Protein AF-A0A4R4ITM1-F1 (afdb_monomer_lite)

Secondary structure (DSSP, 8-state):
--------SEEE-TT-SS-HHHHHHHHSHHHHHHHHHH-TT---EEPPPEEEEEEESSHHHHHHHHHHHHHHHHHTT--B-HHHHHHHHHHHTTT----S-S-EE--SEEEEEEEEES-BTTTTB-SEEEEEEEEEEEEEE------TTS--SEEEEEEEEEEEEEES-HHHHHHHHHHHHHHHHTT-

Foldseek 3Di:
DDPPPPPFQKDWDPCADDDVVLQLVCLPPLNVVVCVVPPPPFPKDKFDKDKDWDWAQDPVVVLVVVLVSQLVQQCVPGRYDSVNSSVVSVVVCVVVDLPDDQKDKPDKDKDKTKMFGPQDPVVSDTQKIKIKMKIKIKIWGRSDDDDVPDDRTTGIIMIMMMMMTIDRDPVVSVVSSVVSCVVVVVVD

pLDDT: mean 83.97, std 15.37, range [33.03, 98.31]

Structure (mmCIF, N/CA/C/O backbone):
data_AF-A0A4R4ITM1-F1
#
_entry.id   AF-A0A4R4ITM1-F1
#
loop_
_atom_site.group_PDB
_atom_site.id
_atom_site.type_symbol
_atom_site.label_atom_id
_atom_site.label_alt_id
_atom_site.label_comp_id
_atom_site.label_asym_id
_atom_site.label_entity_id
_atom_site.label_seq_id
_atom_site.pdbx_PDB_ins_code
_atom_site.Cartn_x
_atom_site.Cartn_y
_atom_site.Cartn_z
_atom_site.occupancy
_atom_site.B_iso_or_equiv
_atom_site.auth_seq_id
_atom_site.auth_comp_id
_atom_site.auth_asym_id
_atom_site.auth_atom_id
_atom_site.pdbx_PDB_model_num
ATOM 1 N N . MET A 1 1 ? -29.066 22.686 -10.449 1.00 33.03 1 MET A N 1
ATOM 2 C CA . MET A 1 1 ? -28.323 21.450 -10.757 1.00 33.03 1 MET A CA 1
ATOM 3 C C . MET A 1 1 ? -26.928 21.648 -10.193 1.00 33.03 1 MET A C 1
ATOM 5 O O . MET A 1 1 ? -26.154 22.383 -10.785 1.00 33.03 1 MET A O 1
ATOM 9 N N . TYR A 1 2 ? -26.669 21.147 -8.985 1.00 34.56 2 TYR A N 1
ATOM 10 C CA . TYR A 1 2 ? -25.324 21.174 -8.414 1.00 34.56 2 TYR A CA 1
ATOM 11 C C . TYR A 1 2 ? -24.570 19.984 -8.994 1.00 34.56 2 TYR A C 1
ATOM 13 O O . TYR A 1 2 ? -24.957 18.841 -8.770 1.00 34.56 2 TYR A O 1
ATOM 21 N N . VAL A 1 3 ? -23.541 20.264 -9.786 1.00 36.06 3 VAL A N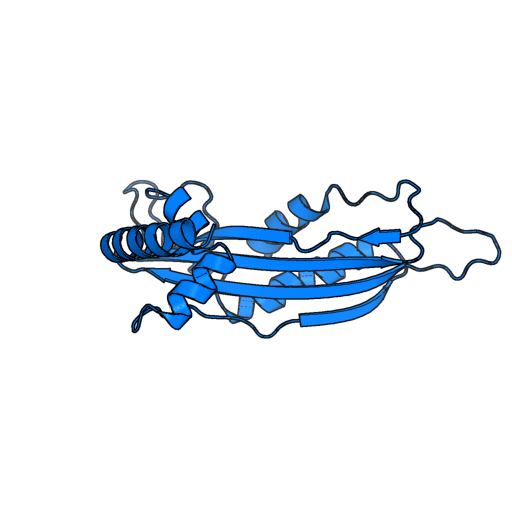 1
ATOM 22 C CA . VAL A 1 3 ? -22.525 19.272 -10.123 1.00 36.06 3 VAL A CA 1
ATOM 23 C C . VAL A 1 3 ? -21.608 19.228 -8.908 1.00 36.06 3 VAL A C 1
ATOM 25 O O . VAL A 1 3 ? -20.756 20.098 -8.757 1.00 36.06 3 VAL A O 1
ATOM 28 N N . SER A 1 4 ? -21.821 18.277 -7.997 1.00 34.06 4 SER A N 1
ATOM 29 C CA . SER A 1 4 ? -20.737 17.876 -7.105 1.00 34.06 4 SER A CA 1
ATOM 30 C C . SER A 1 4 ? -19.786 17.058 -7.966 1.00 34.06 4 SER A C 1
ATOM 32 O O . SER A 1 4 ? -20.051 15.894 -8.267 1.00 34.06 4 SER A O 1
ATOM 34 N N . THR A 1 5 ? -18.715 17.687 -8.437 1.00 37.53 5 THR A N 1
ATOM 35 C CA . THR A 1 5 ? -17.516 16.940 -8.800 1.00 37.53 5 THR A CA 1
ATOM 36 C C . THR A 1 5 ? -17.161 16.121 -7.566 1.00 37.53 5 THR A C 1
ATOM 38 O O . THR A 1 5 ? -16.976 16.690 -6.493 1.00 37.53 5 THR A O 1
ATOM 41 N N . SER A 1 6 ? -17.214 14.794 -7.664 1.00 38.03 6 SER A N 1
ATOM 42 C CA . SER A 1 6 ? -16.751 13.925 -6.590 1.00 38.03 6 SER A CA 1
ATOM 43 C C . SER A 1 6 ? -15.242 14.115 -6.491 1.00 38.03 6 SER A C 1
ATOM 45 O O . SER A 1 6 ? -14.481 13.449 -7.192 1.00 38.03 6 SER A O 1
ATOM 47 N N . ASP A 1 7 ? -14.817 15.089 -5.692 1.00 49.38 7 ASP A N 1
ATOM 48 C CA . ASP A 1 7 ? -13.446 15.146 -5.213 1.00 49.38 7 ASP A CA 1
ATOM 49 C C . ASP A 1 7 ? -13.184 13.786 -4.559 1.00 49.38 7 ASP A C 1
ATOM 51 O O . ASP A 1 7 ? -13.993 13.341 -3.740 1.00 49.38 7 ASP A O 1
ATOM 55 N N . ALA A 1 8 ? -12.133 13.082 -4.990 1.00 54.66 8 ALA A N 1
ATOM 56 C CA . ALA A 1 8 ? -11.763 11.782 -4.436 1.00 54.66 8 ALA A CA 1
ATOM 57 C C . ALA A 1 8 ? -11.866 11.844 -2.904 1.00 54.66 8 ALA A C 1
ATOM 59 O O . ALA A 1 8 ? -11.238 12.696 -2.267 1.00 54.66 8 ALA A O 1
ATOM 60 N N . ASN A 1 9 ? -12.737 11.008 -2.330 1.00 76.56 9 ASN A N 1
ATOM 61 C CA . ASN A 1 9 ? -13.179 11.192 -0.945 1.00 76.56 9 ASN A CA 1
ATOM 62 C C . ASN A 1 9 ? -12.042 10.954 0.056 1.00 76.56 9 ASN A C 1
ATOM 64 O O . ASN A 1 9 ? -12.084 11.473 1.171 1.00 76.56 9 ASN A O 1
ATOM 68 N N . TRP A 1 10 ? -11.046 10.159 -0.338 1.00 88.06 10 TRP A N 1
ATOM 69 C CA . TRP A 1 10 ? -9.879 9.840 0.466 1.00 88.06 10 TRP A CA 1
ATOM 70 C C . TRP A 1 10 ? -8.675 10.675 0.040 1.00 88.06 10 TRP A C 1
ATOM 72 O O . TRP A 1 10 ? -8.427 10.899 -1.146 1.00 88.06 10 TRP A O 1
ATOM 82 N N . LYS A 1 11 ? -7.890 11.111 1.025 1.00 88.31 11 LYS A N 1
ATOM 83 C CA . LYS A 1 11 ? -6.636 11.837 0.812 1.00 88.31 11 LYS A CA 1
ATOM 84 C C . LYS A 1 11 ? -5.523 11.253 1.662 1.00 88.31 11 LYS A C 1
ATOM 86 O O . LYS A 1 11 ? -5.758 10.878 2.809 1.00 88.31 11 LYS A O 1
ATOM 91 N N . ILE A 1 12 ? -4.314 11.225 1.106 1.00 87.00 12 ILE A N 1
ATOM 92 C CA . ILE A 1 12 ? -3.101 10.852 1.837 1.00 87.00 12 ILE A CA 1
ATOM 93 C C . ILE A 1 12 ? -2.767 11.980 2.818 1.00 87.00 12 ILE A C 1
ATOM 95 O O . ILE A 1 12 ? -2.711 13.149 2.432 1.00 87.00 12 ILE A O 1
ATOM 99 N N . TYR A 1 13 ? -2.574 11.637 4.089 1.00 81.62 13 TYR A N 1
ATOM 100 C CA . TYR A 1 13 ? -2.245 12.587 5.149 1.00 81.62 13 TYR A CA 1
ATOM 101 C C . TYR A 1 13 ? -1.178 12.017 6.078 1.00 81.62 13 TYR A C 1
ATOM 103 O O . TYR A 1 13 ? -1.461 11.167 6.913 1.00 81.62 13 TYR A O 1
ATOM 111 N N . ASP A 1 14 ? 0.038 12.551 6.010 1.00 67.12 14 ASP A N 1
ATOM 112 C CA . ASP A 1 14 ? 1.176 12.002 6.759 1.00 67.12 14 ASP A CA 1
ATOM 113 C C . ASP A 1 14 ? 1.110 12.215 8.284 1.00 67.12 14 ASP A C 1
ATOM 115 O O . ASP A 1 14 ? 1.848 11.563 9.031 1.00 67.12 14 ASP A O 1
ATOM 119 N N . THR A 1 15 ? 0.255 13.128 8.763 1.00 63.94 15 THR A N 1
ATOM 120 C CA . THR A 1 15 ? 0.297 13.641 10.146 1.00 63.94 15 THR A CA 1
ATOM 121 C C . THR A 1 15 ? -1.054 13.782 10.860 1.00 63.94 15 THR A C 1
ATOM 123 O O . THR A 1 15 ? -1.084 14.341 11.954 1.00 63.94 15 THR A O 1
ATOM 126 N N . ALA A 1 16 ? -2.168 13.299 10.301 1.00 62.25 16 ALA A N 1
ATOM 127 C CA . ALA A 1 16 ? -3.509 13.560 10.846 1.00 62.25 16 ALA A CA 1
ATOM 128 C C . ALA A 1 16 ? -4.281 12.293 11.265 1.00 62.25 16 ALA A C 1
ATOM 130 O O . ALA A 1 16 ? -4.014 11.222 10.719 1.00 62.25 16 ALA A O 1
ATOM 131 N N . PRO A 1 17 ? -5.314 12.416 12.131 1.00 58.19 17 PRO A N 1
ATOM 132 C CA . PRO A 1 17 ? -5.568 13.478 13.123 1.00 58.19 17 PRO A CA 1
ATOM 133 C C . PRO A 1 17 ? -4.999 13.163 14.526 1.00 58.19 17 PRO A C 1
ATOM 135 O O . PRO A 1 17 ? -4.905 14.065 15.356 1.00 58.19 17 PRO A O 1
ATOM 138 N N . LYS A 1 18 ? -4.644 11.897 14.806 1.00 68.38 18 LYS A N 1
ATOM 139 C CA . LYS A 1 18 ? -4.143 11.373 16.097 1.00 68.38 18 LYS A CA 1
ATOM 140 C C . LYS A 1 18 ? -3.305 10.101 15.834 1.00 68.38 18 LYS A C 1
ATOM 142 O O . LYS A 1 18 ? -3.483 9.487 14.791 1.00 68.38 18 LYS A O 1
ATOM 147 N N . ASP A 1 19 ? -2.348 9.768 16.707 1.00 66.25 19 ASP A N 1
ATOM 148 C CA . ASP A 1 19 ? -1.596 8.492 16.789 1.00 66.25 19 ASP A CA 1
ATOM 149 C C . ASP A 1 19 ? -1.291 7.753 15.460 1.00 66.25 19 ASP A C 1
ATOM 151 O O . ASP A 1 19 ? -1.478 6.539 15.332 1.00 66.25 19 ASP A O 1
ATOM 155 N N . THR A 1 20 ? -0.759 8.473 14.465 1.00 78.19 20 THR A N 1
ATOM 156 C CA . THR A 1 20 ? -0.449 7.938 13.123 1.00 78.19 20 THR A CA 1
ATOM 157 C C . THR A 1 20 ? 0.526 6.759 13.146 1.00 78.19 20 THR A C 1
ATOM 159 O O . THR A 1 20 ? 0.500 5.921 12.245 1.00 78.19 20 THR A O 1
ATOM 162 N N . ASP A 1 21 ? 1.347 6.641 14.190 1.00 87.06 21 ASP A N 1
ATOM 163 C CA . ASP A 1 21 ? 2.274 5.524 14.376 1.00 87.06 21 ASP A CA 1
ATOM 164 C C . ASP A 1 21 ? 1.562 4.187 14.622 1.00 87.06 21 ASP A C 1
ATOM 166 O O . ASP A 1 21 ? 2.038 3.152 14.151 1.00 87.06 21 ASP A O 1
ATOM 170 N N . GLN A 1 22 ? 0.408 4.187 15.301 1.00 91.44 22 GLN A N 1
ATOM 171 C CA . GLN A 1 22 ? -0.376 2.964 15.506 1.00 91.44 22 GLN A CA 1
ATOM 172 C C . GLN A 1 22 ? -0.943 2.468 14.177 1.00 91.44 22 GLN A C 1
ATOM 174 O O . GLN A 1 22 ? -0.808 1.294 13.843 1.00 91.44 22 GLN A O 1
ATOM 179 N N . LEU A 1 23 ? -1.500 3.374 13.371 1.00 91.00 23 LEU A N 1
ATOM 180 C CA . LEU A 1 23 ? -1.998 3.033 12.042 1.00 91.00 23 LEU A CA 1
ATOM 181 C C . LEU A 1 23 ? -0.880 2.574 11.106 1.00 91.00 23 LEU A C 1
ATOM 183 O O . LEU A 1 23 ? -1.054 1.585 10.401 1.00 91.00 23 LEU A O 1
ATOM 187 N N . LYS A 1 24 ? 0.290 3.224 11.133 1.00 90.69 24 LYS A N 1
ATOM 188 C CA . LYS A 1 24 ? 1.469 2.756 10.387 1.00 90.69 24 LYS A CA 1
ATOM 189 C C . LYS A 1 24 ? 1.900 1.361 10.837 1.00 90.69 24 LYS A C 1
ATOM 191 O O . LYS A 1 24 ? 2.258 0.540 10.003 1.00 90.69 24 LYS A O 1
ATOM 196 N N . TYR A 1 25 ? 1.836 1.062 12.136 1.00 93.50 25 TYR A N 1
ATOM 197 C CA . TYR A 1 25 ? 2.120 -0.279 12.646 1.00 93.50 25 TYR A CA 1
ATOM 198 C C . TYR A 1 25 ? 1.110 -1.315 12.139 1.00 93.50 25 TYR A C 1
ATOM 200 O O . TYR A 1 25 ? 1.517 -2.375 11.669 1.00 93.50 25 TYR A O 1
ATOM 208 N N . LEU A 1 26 ? -0.189 -1.004 12.193 1.00 94.62 26 LEU A N 1
ATOM 209 C CA . LEU A 1 26 ? -1.264 -1.858 11.670 1.00 94.62 26 LEU A CA 1
ATOM 210 C C . LEU A 1 26 ? -1.159 -2.065 10.151 1.00 94.62 26 LEU A C 1
ATOM 212 O O . LEU A 1 26 ? -1.513 -3.126 9.645 1.00 94.62 26 LEU A O 1
ATOM 216 N N . CYS A 1 27 ? -0.613 -1.078 9.441 1.00 95.38 27 CYS A N 1
ATOM 217 C CA . CYS A 1 27 ? -0.359 -1.123 8.006 1.00 95.38 27 CYS A CA 1
ATOM 218 C C . CYS A 1 27 ? 0.839 -2.007 7.619 1.00 95.38 27 CYS A C 1
ATOM 220 O O . CYS A 1 27 ? 0.968 -2.365 6.454 1.00 95.38 27 CYS A O 1
ATOM 222 N N . ARG A 1 28 ? 1.719 -2.411 8.542 1.00 95.62 28 ARG A N 1
ATOM 223 C CA . ARG A 1 28 ? 2.802 -3.355 8.208 1.00 95.62 28 ARG A CA 1
ATOM 224 C C . ARG A 1 28 ? 2.227 -4.667 7.713 1.00 95.62 28 ARG A C 1
ATOM 226 O O . ARG A 1 28 ? 1.272 -5.169 8.309 1.00 95.62 28 ARG A O 1
ATOM 233 N N . ARG A 1 29 ? 2.849 -5.274 6.697 1.00 96.06 29 ARG A N 1
ATOM 234 C CA . ARG A 1 29 ? 2.291 -6.492 6.097 1.00 96.06 29 ARG A CA 1
ATOM 235 C C . ARG A 1 29 ? 2.076 -7.620 7.112 1.00 96.06 29 ARG A C 1
ATOM 237 O O . ARG A 1 29 ? 1.000 -8.207 7.162 1.00 96.06 29 ARG A O 1
ATOM 244 N N . GLU A 1 30 ? 3.063 -7.855 7.976 1.00 95.69 30 GLU A N 1
ATOM 245 C CA . GLU A 1 30 ? 2.979 -8.855 9.054 1.00 95.69 30 GLU A CA 1
ATOM 246 C C . GLU A 1 30 ? 1.785 -8.624 9.998 1.00 95.69 30 GLU A C 1
ATOM 248 O O . GLU A 1 30 ? 1.138 -9.569 10.450 1.00 95.69 30 GLU A O 1
ATOM 253 N N . CYS A 1 31 ? 1.471 -7.357 10.273 1.00 96.50 31 CYS A N 1
ATOM 254 C CA . CYS A 1 31 ? 0.411 -6.956 11.184 1.00 96.50 31 CYS A CA 1
ATOM 255 C C . CYS A 1 31 ? -0.956 -7.078 10.515 1.00 96.50 31 CYS A C 1
ATOM 257 O O . CYS A 1 31 ? -1.862 -7.696 11.071 1.00 96.50 31 CYS A O 1
ATOM 259 N N . PHE A 1 32 ? -1.075 -6.586 9.284 1.00 97.31 32 PHE A N 1
ATOM 260 C CA . PHE A 1 32 ? -2.269 -6.728 8.462 1.00 97.31 32 PHE A CA 1
ATOM 261 C C . PHE A 1 32 ? -2.696 -8.196 8.302 1.00 97.31 32 PHE A C 1
ATOM 263 O O . PHE A 1 32 ? -3.858 -8.537 8.536 1.00 97.31 32 PHE A O 1
ATOM 270 N N . ASP A 1 33 ? -1.753 -9.082 7.966 1.00 96.69 33 ASP A N 1
ATOM 271 C CA . ASP A 1 33 ? -2.031 -10.513 7.810 1.00 96.69 33 ASP A CA 1
ATOM 272 C C . ASP A 1 33 ? -2.469 -11.150 9.140 1.00 96.69 33 ASP A C 1
ATOM 274 O O . ASP A 1 33 ? -3.360 -12.007 9.168 1.00 96.69 33 ASP A O 1
ATOM 278 N N . TRP A 1 34 ? -1.891 -10.708 10.264 1.00 97.00 34 TRP A N 1
ATOM 279 C CA . TRP A 1 34 ? -2.324 -11.140 11.589 1.00 97.00 34 TRP A CA 1
ATOM 280 C C . TRP A 1 34 ? -3.752 -10.679 11.906 1.00 97.00 34 TRP A C 1
ATOM 282 O O . TRP A 1 34 ? -4.556 -11.501 12.351 1.00 97.00 34 TRP A O 1
ATOM 292 N N . LEU A 1 35 ? -4.092 -9.414 11.645 1.00 96.94 35 LEU A N 1
ATOM 293 C CA . LEU A 1 35 ? -5.431 -8.865 11.886 1.00 96.94 35 LEU A CA 1
ATOM 294 C C . LEU A 1 35 ? -6.486 -9.629 11.086 1.00 96.94 35 LEU A C 1
ATOM 296 O O . LEU A 1 35 ? -7.438 -10.136 11.672 1.00 96.94 35 LEU A O 1
ATOM 300 N N . ARG A 1 36 ? -6.264 -9.832 9.780 1.00 96.50 36 ARG A N 1
ATOM 301 C CA . ARG A 1 36 ? -7.184 -10.598 8.915 1.00 96.50 36 ARG A CA 1
ATOM 302 C C . ARG A 1 36 ? -7.447 -12.013 9.402 1.00 96.50 36 ARG A C 1
ATOM 304 O O . ARG A 1 36 ? -8.515 -12.564 9.155 1.00 96.50 36 ARG A O 1
ATOM 311 N N . LYS A 1 37 ? -6.453 -12.629 10.035 1.00 96.25 37 LYS A N 1
ATOM 312 C CA . LYS A 1 37 ? -6.552 -14.002 10.521 1.00 96.25 37 LYS A CA 1
ATOM 313 C C . LYS A 1 37 ? -7.209 -14.098 11.898 1.00 96.25 37 LYS A C 1
ATOM 315 O O . LYS A 1 37 ? -7.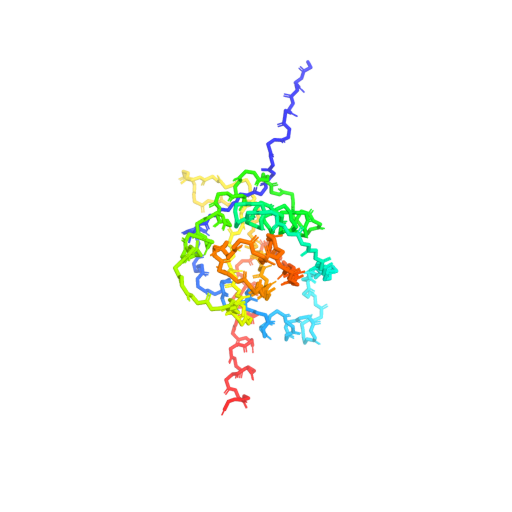840 -15.114 12.179 1.00 96.25 37 LYS A O 1
ATOM 320 N N . ASN A 1 38 ? -7.011 -13.105 12.765 1.00 96.38 38 ASN A N 1
ATOM 321 C CA . ASN A 1 38 ? -7.304 -13.231 14.198 1.00 96.38 38 ASN A CA 1
ATOM 322 C C . ASN A 1 38 ? -8.383 -12.273 14.714 1.00 96.38 38 ASN A C 1
ATOM 324 O O . ASN A 1 38 ? -8.884 -12.491 15.815 1.00 96.38 38 ASN A O 1
ATOM 328 N N . VAL A 1 39 ? -8.749 -11.240 13.955 1.00 94.88 39 VAL A N 1
ATOM 329 C CA . VAL A 1 39 ? -9.781 -10.269 14.332 1.00 94.88 39 VAL A CA 1
ATOM 330 C C . VAL A 1 39 ? -11.016 -10.514 13.456 1.00 94.88 39 VAL A C 1
ATOM 332 O O . VAL A 1 39 ? -10.967 -10.212 12.265 1.00 94.88 39 VAL A O 1
ATOM 335 N N . PRO A 1 40 ? -12.113 -11.080 14.005 1.00 89.31 40 PRO A N 1
ATOM 336 C CA . PRO A 1 40 ? -13.277 -11.504 13.218 1.00 89.31 40 PRO A CA 1
ATOM 337 C C . PRO A 1 40 ? -13.920 -10.403 12.368 1.00 89.31 40 PRO A C 1
ATOM 339 O O . PRO A 1 40 ? -14.372 -10.684 11.262 1.00 89.31 40 PRO A O 1
ATOM 342 N N . ASP A 1 41 ? -13.919 -9.169 12.871 1.00 87.44 41 ASP A N 1
ATOM 343 C CA . ASP A 1 41 ? -14.580 -8.022 12.239 1.00 87.44 41 ASP A CA 1
ATOM 344 C C . ASP A 1 41 ? -13.593 -7.079 11.531 1.00 87.44 41 ASP A C 1
ATOM 346 O O . ASP A 1 41 ? -13.940 -5.952 11.188 1.00 87.44 41 ASP A O 1
ATOM 350 N N . PHE A 1 42 ? -12.346 -7.514 11.313 1.00 93.38 42 PHE A N 1
ATOM 351 C CA . PHE A 1 42 ? -11.385 -6.714 10.561 1.00 93.38 42 PHE A CA 1
ATOM 352 C C . PHE A 1 42 ? -11.688 -6.783 9.060 1.00 93.38 42 PHE A C 1
ATOM 354 O O . PHE A 1 42 ? -11.500 -7.817 8.415 1.00 93.38 42 PHE A O 1
ATOM 361 N N . ASP A 1 43 ? -12.120 -5.658 8.493 1.00 88.88 43 ASP A N 1
ATOM 362 C CA . ASP A 1 43 ? -12.563 -5.515 7.100 1.00 88.88 43 ASP A CA 1
ATOM 363 C C . ASP A 1 43 ? -11.417 -5.281 6.098 1.00 88.88 43 ASP A C 1
ATOM 365 O O . ASP A 1 43 ? -11.635 -4.841 4.967 1.00 88.88 43 ASP A O 1
ATOM 369 N N . GLY A 1 44 ? -10.185 -5.604 6.500 1.00 94.19 44 GLY A N 1
ATOM 370 C CA . GLY A 1 44 ? -8.991 -5.358 5.708 1.00 94.19 44 GLY A CA 1
ATOM 371 C C . GLY A 1 44 ? -9.026 -6.020 4.329 1.00 94.19 44 GLY A C 1
ATOM 372 O O . GLY A 1 44 ? -9.229 -7.232 4.193 1.00 94.19 44 GLY A O 1
ATOM 373 N N . ALA A 1 45 ? -8.748 -5.227 3.297 1.00 96.31 45 ALA A N 1
ATOM 374 C CA . ALA A 1 45 ? -8.767 -5.655 1.906 1.00 96.31 45 ALA A CA 1
ATOM 375 C C . ALA A 1 45 ? -7.347 -5.867 1.369 1.00 96.31 45 ALA A C 1
ATOM 377 O O . ALA A 1 45 ? -6.414 -5.146 1.714 1.00 96.31 45 ALA A O 1
ATOM 378 N N . LEU A 1 46 ? -7.186 -6.874 0.513 1.00 97.25 46 LEU A N 1
ATOM 379 C CA . LEU A 1 46 ? -5.923 -7.218 -0.134 1.00 97.25 46 LEU A CA 1
ATOM 380 C C . LEU A 1 46 ? -6.159 -7.301 -1.635 1.00 97.25 46 LEU A C 1
ATOM 382 O O . LEU A 1 46 ? -7.050 -8.026 -2.081 1.00 97.25 46 LEU A O 1
ATOM 386 N N . SER A 1 47 ? -5.357 -6.571 -2.397 1.00 96.75 47 SER A N 1
ATOM 387 C CA . SER A 1 47 ? -5.401 -6.623 -3.856 1.00 96.75 47 SER A CA 1
ATOM 388 C C . SER A 1 47 ? -4.818 -7.937 -4.382 1.00 96.75 47 SER A C 1
ATOM 390 O O . SER A 1 47 ? -4.042 -8.628 -3.709 1.00 96.75 47 SER A O 1
ATOM 392 N N . LEU A 1 48 ? -5.177 -8.283 -5.617 1.00 95.12 48 LEU A N 1
ATOM 393 C CA . LEU A 1 48 ? -4.421 -9.287 -6.358 1.00 95.12 48 LEU A CA 1
ATOM 394 C C . LEU A 1 48 ? -3.005 -8.762 -6.603 1.00 95.12 48 LEU A C 1
ATOM 396 O O . LEU A 1 48 ? -2.817 -7.571 -6.842 1.00 95.12 48 LEU A O 1
ATOM 400 N N . GLU A 1 49 ? -2.024 -9.657 -6.545 1.00 96.06 49 GLU A N 1
ATOM 401 C CA . GLU A 1 49 ? -0.660 -9.308 -6.926 1.00 96.06 49 GLU A CA 1
ATOM 402 C C . GLU A 1 49 ? -0.621 -8.946 -8.414 1.00 96.06 49 GLU A C 1
ATOM 404 O O . GLU A 1 49 ? -1.136 -9.677 -9.265 1.00 96.06 49 GLU A O 1
ATOM 409 N N . ASN A 1 50 ? -0.004 -7.809 -8.715 1.00 95.81 50 ASN A N 1
ATOM 410 C CA . ASN A 1 50 ? 0.327 -7.396 -10.063 1.00 95.81 50 ASN A CA 1
ATOM 411 C C . ASN A 1 50 ? 1.782 -7.776 -10.338 1.00 95.81 50 ASN A C 1
ATOM 413 O O . ASN A 1 50 ? 2.694 -7.224 -9.723 1.00 95.81 50 ASN A O 1
ATOM 417 N N . HIS A 1 51 ? 1.978 -8.728 -11.244 1.00 97.19 51 HIS A N 1
ATOM 418 C CA . HIS A 1 51 ? 3.288 -9.181 -11.692 1.00 97.19 51 HIS A CA 1
ATOM 419 C C . HIS A 1 51 ? 3.498 -8.750 -13.141 1.00 97.19 51 HIS A C 1
ATOM 421 O O . HIS A 1 51 ? 2.657 -9.018 -14.001 1.00 97.19 51 HIS A O 1
ATOM 427 N N . THR A 1 52 ? 4.618 -8.085 -13.401 1.00 96.06 52 THR A N 1
ATOM 428 C CA . THR A 1 52 ? 5.018 -7.633 -14.734 1.00 96.06 52 THR A CA 1
ATOM 429 C C . THR A 1 52 ? 6.428 -8.117 -15.022 1.00 96.06 52 THR A C 1
ATOM 431 O O . THR A 1 52 ? 7.325 -7.884 -14.222 1.00 96.06 52 THR A O 1
ATOM 434 N N . GLU A 1 53 ? 6.609 -8.735 -16.186 1.00 95.94 53 GLU A N 1
ATOM 435 C CA . GLU A 1 53 ? 7.906 -9.116 -16.742 1.00 95.94 53 GLU A CA 1
ATOM 436 C C . GLU A 1 53 ? 7.970 -8.560 -18.169 1.00 95.94 53 GLU A C 1
ATOM 438 O O . GLU A 1 53 ? 7.182 -8.963 -19.028 1.00 95.94 53 GLU A O 1
ATOM 443 N N . ASP A 1 54 ? 8.842 -7.580 -18.404 1.00 94.38 54 ASP A N 1
ATOM 444 C CA . ASP A 1 54 ? 8.940 -6.882 -19.690 1.00 94.38 54 ASP A CA 1
ATOM 445 C C . ASP A 1 54 ? 10.336 -6.269 -19.900 1.00 94.38 54 ASP A C 1
ATOM 447 O O . ASP A 1 54 ? 11.129 -6.131 -18.966 1.00 94.38 54 ASP A O 1
ATOM 451 N N . ARG A 1 55 ? 10.647 -5.874 -21.137 1.00 90.25 55 ARG A N 1
ATOM 452 C CA . ARG A 1 55 ? 11.896 -5.199 -21.502 1.00 90.25 55 ARG A CA 1
ATOM 453 C C . ARG A 1 55 ? 11.631 -3.745 -21.869 1.00 90.25 55 ARG A C 1
ATOM 455 O O . ARG A 1 55 ? 10.965 -3.455 -22.859 1.00 90.25 55 ARG A O 1
ATOM 462 N N . TYR A 1 56 ? 12.243 -2.821 -21.132 1.00 88.31 56 TYR A N 1
ATOM 463 C CA . TYR A 1 56 ? 12.073 -1.381 -21.353 1.00 88.31 56 TYR A CA 1
ATOM 464 C C . TYR A 1 56 ? 13.318 -0.729 -21.954 1.00 88.31 56 TYR A C 1
ATOM 466 O O . TYR A 1 56 ? 14.438 -1.020 -21.553 1.00 88.31 56 TYR A O 1
ATOM 474 N N . ASP A 1 57 ? 13.145 0.228 -22.865 1.00 84.94 57 ASP A N 1
ATOM 475 C CA . ASP A 1 57 ? 14.275 0.905 -23.524 1.00 84.94 57 ASP A CA 1
ATOM 476 C C . ASP A 1 57 ? 15.059 1.859 -22.606 1.00 84.94 57 ASP A C 1
ATOM 478 O O . ASP A 1 57 ? 16.208 2.200 -22.896 1.00 84.94 57 ASP A O 1
ATOM 482 N N . THR A 1 58 ? 14.437 2.335 -21.521 1.00 84.38 58 THR A N 1
ATOM 483 C CA . THR A 1 58 ? 15.023 3.321 -20.599 1.00 84.38 58 THR A CA 1
ATOM 484 C C . THR A 1 58 ? 14.595 3.066 -19.157 1.00 84.38 58 THR A C 1
ATOM 486 O O . THR A 1 58 ? 13.484 2.591 -18.919 1.00 84.38 58 THR A O 1
ATOM 489 N N . LEU A 1 59 ? 15.424 3.473 -18.190 1.00 83.94 59 LEU A N 1
ATOM 490 C CA . LEU A 1 59 ? 15.064 3.452 -16.769 1.00 83.94 59 LEU A CA 1
ATOM 491 C C . LEU A 1 59 ? 13.811 4.292 -16.466 1.00 83.94 59 LEU A C 1
ATOM 493 O O . LEU A 1 59 ? 13.018 3.936 -15.601 1.00 83.94 59 LEU A O 1
ATOM 497 N N . GLU A 1 60 ? 13.591 5.384 -17.196 1.00 87.31 60 GLU A N 1
ATOM 498 C CA . GLU A 1 60 ? 12.382 6.200 -17.039 1.00 87.31 60 GLU A CA 1
ATOM 499 C C . GLU A 1 60 ? 11.117 5.426 -17.437 1.00 87.31 60 GLU A C 1
ATOM 501 O O . GLU A 1 60 ? 10.092 5.512 -16.765 1.00 87.31 60 GLU A O 1
ATOM 506 N N . ALA A 1 61 ? 11.192 4.609 -18.492 1.00 89.94 61 ALA A N 1
ATOM 507 C CA . ALA A 1 61 ? 10.091 3.731 -18.879 1.00 89.94 61 ALA A CA 1
ATOM 508 C C . ALA A 1 61 ? 9.817 2.655 -17.814 1.00 89.94 61 ALA A C 1
ATOM 510 O O . ALA A 1 61 ? 8.652 2.406 -17.511 1.00 89.94 61 ALA A O 1
ATOM 511 N N . VAL A 1 62 ? 10.863 2.103 -17.183 1.00 90.38 62 VAL A N 1
ATOM 512 C CA . VAL A 1 62 ? 10.720 1.192 -16.031 1.00 90.38 62 VAL A CA 1
ATOM 513 C C . VAL A 1 62 ? 9.982 1.877 -14.879 1.00 90.38 62 VAL A C 1
ATOM 515 O O . VAL A 1 62 ? 9.003 1.341 -14.364 1.00 90.38 62 VAL A O 1
ATOM 518 N N . LYS A 1 63 ? 10.412 3.088 -14.495 1.00 91.31 63 LYS A N 1
ATOM 519 C CA . LYS A 1 63 ? 9.782 3.866 -13.415 1.00 91.31 63 LYS A CA 1
ATOM 520 C C . LYS A 1 63 ? 8.311 4.147 -13.706 1.00 91.31 63 LYS A C 1
ATOM 522 O O . LYS A 1 63 ? 7.472 3.937 -12.836 1.00 91.31 63 LYS A O 1
ATOM 527 N N . ASN A 1 64 ? 7.990 4.568 -14.927 1.00 93.62 64 ASN A N 1
ATOM 528 C CA . ASN A 1 64 ? 6.613 4.852 -15.327 1.00 93.62 64 ASN A CA 1
ATOM 529 C C . ASN A 1 64 ? 5.732 3.597 -15.302 1.00 93.62 64 ASN A C 1
ATOM 531 O O . ASN A 1 64 ? 4.617 3.655 -14.786 1.00 93.62 64 ASN A O 1
ATOM 535 N N . ALA A 1 65 ? 6.237 2.462 -15.796 1.00 94.69 65 ALA A N 1
ATOM 536 C CA . ALA A 1 65 ? 5.516 1.192 -15.746 1.00 94.69 65 ALA A CA 1
ATOM 537 C C . ALA A 1 65 ? 5.248 0.749 -14.299 1.00 94.69 65 ALA A C 1
ATOM 539 O O . ALA A 1 65 ? 4.118 0.393 -13.961 1.00 94.69 65 ALA A O 1
ATOM 540 N N . PHE A 1 66 ? 6.257 0.852 -13.430 1.00 94.69 66 PHE A N 1
ATOM 541 C CA . PHE A 1 66 ? 6.123 0.555 -12.006 1.00 94.69 66 PHE A CA 1
ATOM 542 C C . PHE A 1 66 ? 5.079 1.457 -11.328 1.00 94.69 66 PHE A C 1
ATOM 544 O O . PHE A 1 66 ? 4.184 0.961 -10.643 1.00 94.69 66 PHE A O 1
ATOM 551 N N . ILE A 1 67 ? 5.155 2.778 -11.539 1.00 94.81 67 ILE A N 1
ATOM 552 C CA . ILE A 1 67 ? 4.208 3.745 -10.959 1.00 94.81 67 ILE A CA 1
ATOM 553 C C . ILE A 1 67 ? 2.786 3.433 -11.425 1.00 94.81 67 ILE A C 1
ATOM 555 O O . ILE A 1 67 ? 1.878 3.349 -10.600 1.00 94.81 67 ILE A O 1
ATOM 559 N N . GLN A 1 68 ? 2.589 3.205 -12.725 1.00 94.81 68 GLN A N 1
ATOM 560 C CA . GLN A 1 68 ? 1.277 2.883 -13.277 1.00 94.81 68 GLN A CA 1
ATOM 561 C C . GLN A 1 68 ? 0.706 1.601 -12.660 1.00 94.81 68 GLN A C 1
ATOM 563 O O . GLN A 1 68 ? -0.458 1.575 -12.257 1.00 94.81 68 GLN A O 1
ATOM 568 N N . ALA A 1 69 ? 1.519 0.549 -12.542 1.00 95.25 69 ALA A N 1
ATOM 569 C CA . ALA A 1 69 ? 1.101 -0.701 -11.926 1.00 95.25 69 ALA A CA 1
ATOM 570 C C . ALA A 1 69 ? 0.738 -0.516 -10.442 1.00 95.25 69 ALA A C 1
ATOM 572 O O . ALA A 1 69 ? -0.299 -1.016 -10.000 1.00 95.25 69 ALA A O 1
ATOM 573 N N . ALA A 1 70 ? 1.523 0.251 -9.682 1.00 93.88 70 ALA A N 1
ATOM 574 C CA . ALA A 1 70 ? 1.246 0.564 -8.280 1.00 93.88 70 ALA A CA 1
ATOM 575 C C . ALA A 1 70 ? -0.036 1.392 -8.086 1.00 93.88 70 ALA A C 1
ATOM 577 O O . ALA A 1 70 ? -0.822 1.101 -7.178 1.00 93.88 70 ALA A O 1
ATOM 578 N N . VAL A 1 71 ? -0.282 2.380 -8.952 1.00 93.62 71 VAL A N 1
ATOM 579 C CA . VAL A 1 71 ? -1.515 3.182 -8.952 1.00 93.62 71 VAL A CA 1
ATOM 580 C C . VAL A 1 71 ? -2.726 2.296 -9.239 1.00 93.62 71 VAL A C 1
ATOM 582 O O . VAL A 1 71 ? -3.679 2.308 -8.463 1.00 93.62 71 VAL A O 1
ATOM 585 N N . VAL A 1 72 ? -2.677 1.479 -10.298 1.00 92.75 72 VAL A N 1
ATOM 586 C CA . VAL A 1 72 ? -3.777 0.568 -10.662 1.00 92.75 72 VAL A CA 1
ATOM 587 C C . VAL A 1 72 ? -4.064 -0.426 -9.540 1.00 92.75 72 VAL A C 1
ATOM 589 O O . VAL A 1 72 ? -5.223 -0.626 -9.185 1.00 92.75 72 VAL A O 1
ATOM 592 N N . THR A 1 73 ? -3.021 -1.012 -8.948 1.00 93.38 73 THR A N 1
ATOM 593 C CA . THR A 1 73 ? -3.157 -1.993 -7.859 1.00 93.38 73 THR A CA 1
ATOM 594 C C . THR A 1 73 ? -3.805 -1.355 -6.629 1.00 93.38 73 THR A C 1
ATOM 596 O O . THR A 1 73 ? -4.746 -1.911 -6.063 1.00 93.38 73 THR A O 1
ATOM 599 N N . SER A 1 74 ? -3.385 -0.141 -6.266 1.00 92.25 74 SER A N 1
ATOM 600 C CA . SER A 1 74 ? -3.918 0.590 -5.110 1.00 92.25 74 SER A CA 1
ATOM 601 C C . SER A 1 74 ? -5.350 1.094 -5.320 1.00 92.25 74 SER A C 1
ATOM 603 O O . SER A 1 74 ? -6.160 1.040 -4.394 1.00 92.25 74 SER A O 1
ATOM 605 N N . ALA A 1 75 ? -5.696 1.508 -6.541 1.00 90.19 75 ALA A N 1
ATOM 606 C CA . ALA A 1 75 ? -7.034 1.987 -6.895 1.00 90.19 75 ALA A CA 1
ATOM 607 C C . ALA A 1 75 ? -8.121 0.903 -6.771 1.00 90.19 75 ALA A C 1
ATOM 609 O O . ALA A 1 75 ? -9.302 1.222 -6.665 1.00 90.19 75 ALA A O 1
ATOM 610 N N . THR A 1 76 ? -7.743 -0.383 -6.740 1.00 89.50 76 THR A N 1
ATOM 611 C CA . THR A 1 76 ? -8.694 -1.476 -6.468 1.00 89.50 76 THR A CA 1
ATOM 612 C C . THR A 1 76 ? -9.227 -1.474 -5.033 1.00 89.50 76 THR A C 1
ATOM 614 O O . THR A 1 76 ? -10.261 -2.087 -4.774 1.00 89.50 76 THR A O 1
ATOM 617 N N . LEU A 1 77 ? -8.532 -0.805 -4.106 1.00 90.50 77 LEU A N 1
ATOM 618 C CA . LEU A 1 77 ? -8.823 -0.846 -2.671 1.00 90.50 77 LEU A CA 1
ATOM 619 C C . LEU A 1 77 ? -9.364 0.474 -2.126 1.00 90.50 77 LEU A C 1
ATOM 621 O O . LEU A 1 77 ? -10.144 0.477 -1.175 1.00 90.50 77 LEU A O 1
ATOM 625 N N . VAL A 1 78 ? -8.943 1.597 -2.704 1.00 87.81 78 VAL A N 1
ATOM 626 C CA . VAL A 1 78 ? -9.317 2.929 -2.234 1.00 87.81 78 VAL A CA 1
ATOM 627 C C . VAL A 1 78 ? -9.450 3.903 -3.401 1.00 87.81 78 VAL A C 1
ATOM 629 O O . VAL A 1 78 ? -8.623 3.938 -4.309 1.00 87.81 78 VAL A O 1
ATOM 632 N N . ASP A 1 79 ? -10.490 4.731 -3.339 1.00 87.44 79 ASP A N 1
ATOM 633 C CA . ASP A 1 79 ? -10.728 5.840 -4.263 1.00 87.44 79 ASP A CA 1
ATOM 634 C C . ASP A 1 79 ? -9.867 7.058 -3.871 1.00 87.44 79 ASP A C 1
ATOM 636 O O . ASP A 1 79 ? -10.338 8.001 -3.227 1.00 87.44 79 ASP A O 1
ATOM 640 N N . LEU A 1 80 ? -8.567 6.970 -4.173 1.00 85.69 80 LEU A N 1
ATOM 641 C CA . LEU A 1 80 ? -7.590 8.057 -4.045 1.00 85.69 80 LEU A CA 1
ATOM 642 C C . LEU A 1 80 ? -7.404 8.774 -5.383 1.00 85.69 80 LEU A C 1
ATOM 644 O O . LEU A 1 80 ? -7.503 8.163 -6.445 1.00 85.69 80 LEU A O 1
ATOM 648 N N . ASP A 1 81 ? -7.034 10.056 -5.327 1.00 86.75 81 ASP A N 1
ATOM 649 C CA . ASP A 1 81 ? -6.563 10.770 -6.515 1.00 86.75 81 ASP A CA 1
ATOM 650 C C . ASP A 1 81 ? -5.271 10.103 -7.030 1.00 86.75 81 ASP A C 1
ATOM 652 O O . ASP A 1 81 ? -4.278 10.057 -6.291 1.00 86.75 81 ASP A O 1
ATOM 656 N N . PRO A 1 82 ? -5.243 9.599 -8.279 1.00 85.94 82 PRO A N 1
ATOM 657 C CA . PRO A 1 82 ? -4.057 8.964 -8.844 1.00 85.94 82 PRO A CA 1
ATOM 658 C C . PRO A 1 82 ? -2.805 9.840 -8.753 1.00 85.94 82 PRO A C 1
ATOM 660 O O . PRO A 1 82 ? -1.717 9.319 -8.527 1.00 85.94 82 PRO A O 1
ATOM 663 N N . LYS A 1 83 ? -2.952 11.170 -8.840 1.00 88.44 83 LYS A N 1
ATOM 664 C CA . LYS A 1 83 ? -1.822 12.107 -8.765 1.00 88.44 83 LYS A CA 1
ATOM 665 C C . LYS A 1 83 ? -1.161 12.137 -7.391 1.00 88.44 83 LYS A C 1
ATOM 667 O O . LYS A 1 83 ? 0.054 12.317 -7.305 1.00 88.44 83 LYS A O 1
ATOM 672 N N . ASP A 1 84 ? -1.943 11.956 -6.326 1.00 87.12 84 ASP A N 1
ATOM 673 C CA . ASP A 1 84 ? -1.409 11.899 -4.964 1.00 87.12 84 ASP A CA 1
ATOM 674 C C . ASP A 1 84 ? -0.519 10.647 -4.819 1.00 87.12 84 ASP A C 1
ATOM 676 O O . ASP A 1 84 ? 0.604 10.729 -4.316 1.00 87.12 84 ASP A O 1
ATOM 680 N N . MET A 1 85 ? -0.970 9.507 -5.359 1.00 88.25 85 MET A N 1
ATOM 681 C CA . MET A 1 85 ? -0.191 8.262 -5.393 1.00 88.25 85 MET A CA 1
ATOM 682 C C . MET A 1 85 ? 1.052 8.369 -6.284 1.00 88.25 85 MET A C 1
ATOM 684 O O . MET A 1 85 ? 2.140 7.981 -5.861 1.00 88.25 85 MET A O 1
ATOM 688 N N . GLU A 1 86 ? 0.926 8.923 -7.492 1.00 90.94 86 GLU A N 1
ATOM 689 C CA . GLU A 1 86 ? 2.053 9.137 -8.412 1.00 90.94 86 GLU A CA 1
ATOM 690 C C . GLU A 1 86 ? 3.163 9.977 -7.765 1.00 90.94 86 GLU A C 1
ATOM 692 O O . GLU A 1 86 ? 4.343 9.630 -7.863 1.00 90.94 86 GLU A O 1
ATOM 697 N N . SER A 1 87 ? 2.799 11.051 -7.056 1.00 89.69 87 SER A N 1
ATOM 698 C CA . SER A 1 87 ? 3.756 11.922 -6.363 1.00 89.69 87 SER A CA 1
ATOM 699 C C . SER A 1 87 ? 4.533 11.178 -5.271 1.00 89.69 87 SER A C 1
ATOM 701 O O . SER A 1 87 ? 5.756 11.325 -5.153 1.00 89.69 87 SER A O 1
ATOM 703 N N . VAL A 1 88 ? 3.837 10.362 -4.476 1.00 88.75 88 VAL A N 1
ATOM 704 C CA . VAL A 1 88 ? 4.455 9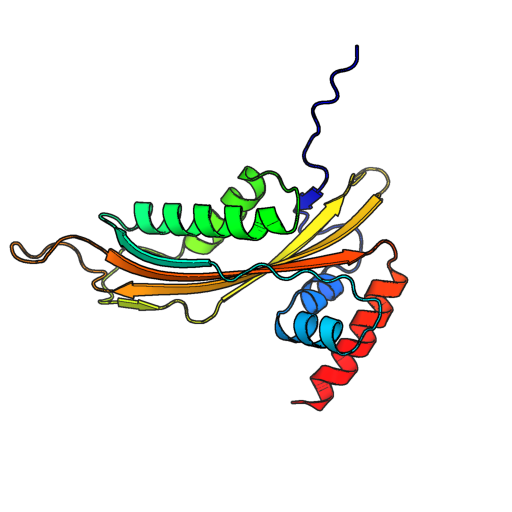.528 -3.437 1.00 88.75 88 VAL A CA 1
ATOM 705 C C . VAL A 1 88 ? 5.416 8.515 -4.064 1.00 88.75 88 VAL A C 1
ATOM 707 O O . VAL A 1 88 ? 6.582 8.444 -3.676 1.00 88.75 88 VAL A O 1
ATOM 710 N N . LEU A 1 89 ? 4.962 7.770 -5.073 1.00 89.69 89 LEU A N 1
ATOM 711 C CA . LEU A 1 89 ? 5.739 6.703 -5.710 1.00 89.69 89 LEU A CA 1
ATOM 712 C C . LEU A 1 89 ? 6.967 7.235 -6.454 1.00 89.69 89 LEU A C 1
ATOM 714 O O . LEU A 1 89 ? 8.042 6.643 -6.376 1.00 89.69 89 LEU A O 1
ATOM 718 N N . THR A 1 90 ? 6.843 8.390 -7.109 1.00 88.31 90 THR A N 1
ATOM 719 C CA . THR A 1 90 ? 7.976 9.063 -7.762 1.00 88.31 90 THR A CA 1
ATOM 720 C C . THR A 1 90 ? 9.090 9.350 -6.759 1.00 88.31 90 THR A C 1
ATOM 722 O O . THR A 1 90 ? 10.261 9.120 -7.055 1.00 88.31 90 THR A O 1
ATOM 725 N N . THR A 1 91 ? 8.729 9.791 -5.549 1.00 86.75 91 THR A N 1
ATOM 726 C CA . THR A 1 91 ? 9.687 10.087 -4.474 1.00 86.75 91 THR A CA 1
ATOM 727 C C . THR A 1 91 ? 10.435 8.831 -4.018 1.00 86.75 91 THR A C 1
ATOM 729 O O . THR A 1 91 ? 11.649 8.876 -3.819 1.00 86.75 91 THR A O 1
ATOM 732 N N . ILE A 1 92 ? 9.739 7.695 -3.910 1.00 83.69 92 ILE A N 1
ATOM 733 C CA . ILE A 1 92 ? 10.326 6.399 -3.525 1.00 83.69 92 ILE A CA 1
ATOM 734 C C . ILE A 1 92 ? 11.358 5.922 -4.552 1.00 83.69 92 ILE A C 1
ATOM 736 O O . ILE A 1 92 ? 12.388 5.364 -4.183 1.00 83.69 92 ILE A O 1
ATOM 740 N N . LEU A 1 93 ? 11.101 6.158 -5.839 1.00 80.88 93 LEU A N 1
ATOM 741 C CA . LEU A 1 93 ? 11.958 5.709 -6.938 1.00 80.88 93 LEU A CA 1
ATOM 742 C C . LEU A 1 93 ? 13.110 6.680 -7.260 1.00 80.88 93 LEU A C 1
ATOM 744 O O . LEU A 1 93 ? 13.913 6.394 -8.151 1.00 80.88 93 LEU A O 1
ATOM 748 N N . LEU A 1 94 ? 13.235 7.814 -6.556 1.00 78.62 94 LEU A N 1
ATOM 749 C CA . LEU A 1 94 ? 14.334 8.774 -6.756 1.00 78.62 94 LEU A CA 1
ATOM 750 C C . LEU A 1 94 ? 15.741 8.158 -6.627 1.00 78.62 94 LEU A C 1
ATOM 752 O O . LEU A 1 94 ? 16.597 8.519 -7.438 1.00 78.62 94 LEU A O 1
ATOM 756 N N . PRO A 1 95 ? 16.019 7.237 -5.678 1.00 78.31 95 PRO A N 1
ATOM 757 C CA . PRO A 1 95 ? 17.346 6.637 -5.537 1.00 78.31 95 PRO A CA 1
ATOM 758 C C . PRO A 1 95 ? 17.743 5.712 -6.698 1.00 78.31 95 PRO A C 1
ATOM 760 O O . PRO A 1 95 ? 18.926 5.407 -6.848 1.00 78.31 95 PRO A O 1
ATOM 763 N N . LEU A 1 96 ? 16.790 5.280 -7.535 1.00 76.19 96 LEU A N 1
ATOM 764 C CA . LEU A 1 96 ? 17.083 4.522 -8.752 1.00 76.19 96 LEU A CA 1
ATOM 765 C C . LEU A 1 96 ? 17.769 5.442 -9.767 1.00 76.19 96 LEU A C 1
ATOM 767 O O . LEU A 1 96 ? 17.121 6.276 -10.411 1.00 76.19 96 LEU A O 1
ATOM 771 N N . THR A 1 97 ? 19.086 5.305 -9.902 1.00 69.12 97 THR A N 1
ATOM 772 C CA . THR A 1 97 ? 19.921 6.119 -10.796 1.00 69.12 97 THR A CA 1
ATOM 773 C C . THR A 1 97 ? 20.857 5.233 -11.598 1.00 69.12 97 THR A C 1
ATOM 775 O O . THR A 1 97 ? 21.413 4.308 -11.016 1.00 69.12 97 THR A O 1
ATOM 778 N N . ASP A 1 98 ? 21.054 5.517 -12.891 1.00 61.91 98 ASP A N 1
ATOM 779 C CA . ASP A 1 98 ? 21.814 4.744 -13.909 1.00 61.91 98 ASP A CA 1
ATOM 780 C C . ASP A 1 98 ? 23.305 4.423 -13.580 1.00 61.91 98 ASP A C 1
ATOM 782 O O . ASP A 1 98 ? 24.126 4.185 -14.470 1.00 61.91 98 ASP A O 1
ATOM 786 N N . GLN A 1 99 ? 23.731 4.477 -12.320 1.00 55.19 99 GLN A N 1
ATOM 787 C CA . GLN A 1 99 ? 25.119 4.317 -11.915 1.00 55.19 99 GLN A CA 1
ATOM 788 C C . GLN A 1 99 ? 25.527 2.836 -11.816 1.00 55.19 99 GLN A C 1
ATOM 790 O O . GLN A 1 99 ? 25.332 2.185 -10.803 1.00 55.19 99 GLN A O 1
ATOM 795 N N . ASN A 1 100 ? 26.164 2.359 -12.890 1.00 50.44 100 ASN A N 1
ATOM 796 C CA . ASN A 1 100 ? 27.213 1.325 -13.003 1.00 50.44 100 ASN A CA 1
ATOM 797 C C . ASN A 1 100 ? 27.035 -0.102 -12.441 1.00 50.44 100 ASN A C 1
ATOM 799 O O . ASN A 1 100 ? 27.864 -0.953 -12.795 1.00 50.44 100 ASN A O 1
ATOM 803 N N . ASP A 1 101 ? 26.008 -0.416 -11.657 1.00 56.47 101 ASP A N 1
ATOM 804 C CA . ASP A 1 101 ? 25.738 -1.808 -11.279 1.00 56.47 101 ASP A CA 1
ATOM 805 C C . ASP A 1 101 ? 25.273 -2.617 -12.501 1.00 56.47 101 ASP A C 1
ATOM 807 O O . ASP A 1 101 ? 24.785 -2.060 -13.482 1.00 56.47 101 ASP A O 1
ATOM 811 N N . SER A 1 102 ? 25.564 -3.921 -12.539 1.00 69.19 102 SER A N 1
ATOM 812 C CA . SER A 1 102 ? 25.140 -4.785 -13.654 1.00 69.19 102 SER A CA 1
ATOM 813 C C . SER A 1 102 ? 23.660 -5.135 -13.566 1.00 69.19 102 SER A C 1
ATOM 815 O O . SER A 1 102 ? 23.016 -5.202 -14.603 1.00 69.19 102 SER A O 1
ATOM 817 N N . ASP A 1 103 ? 23.133 -5.277 -12.351 1.00 81.44 103 ASP A N 1
ATOM 818 C CA . ASP A 1 103 ? 21.742 -5.611 -12.059 1.00 81.44 103 ASP A CA 1
ATOM 819 C C . ASP A 1 103 ? 21.280 -4.806 -10.834 1.00 81.44 103 ASP A C 1
ATOM 821 O O . ASP A 1 103 ? 22.078 -4.515 -9.938 1.00 81.44 103 ASP A O 1
ATOM 825 N N . TYR A 1 104 ? 19.996 -4.463 -10.782 1.00 84.69 104 TYR A N 1
ATOM 826 C CA . TYR A 1 104 ? 19.344 -3.838 -9.635 1.00 84.69 104 TYR A CA 1
ATOM 827 C C . TYR A 1 104 ? 18.333 -4.801 -9.009 1.00 84.69 104 TYR A C 1
ATOM 829 O O . TYR A 1 104 ? 17.513 -5.393 -9.709 1.00 84.69 104 TYR A O 1
ATOM 837 N N . HIS A 1 105 ? 18.356 -4.889 -7.680 1.00 88.44 105 HIS A N 1
ATOM 838 C CA . HIS A 1 105 ? 17.394 -5.645 -6.884 1.00 88.44 105 HIS A CA 1
ATOM 839 C C . HIS A 1 105 ? 16.963 -4.808 -5.682 1.00 88.44 105 HIS A C 1
ATOM 841 O O . HIS A 1 105 ? 17.790 -4.471 -4.831 1.00 88.44 105 HIS A O 1
ATOM 847 N N . SER A 1 106 ? 15.672 -4.494 -5.576 1.00 88.38 106 SER A N 1
ATOM 848 C CA . SER A 1 106 ? 15.167 -3.722 -4.435 1.00 88.38 106 SER A CA 1
ATOM 849 C C . SER A 1 106 ? 15.122 -4.531 -3.135 1.00 88.38 106 SER A C 1
ATOM 851 O O . SER A 1 106 ? 15.090 -3.937 -2.059 1.00 88.38 106 SER A O 1
ATOM 853 N N . ASN A 1 107 ? 15.098 -5.869 -3.214 1.00 90.56 107 ASN A N 1
ATOM 854 C CA . ASN A 1 107 ? 14.484 -6.739 -2.197 1.00 90.56 107 ASN A CA 1
ATOM 855 C C . ASN A 1 107 ? 13.012 -6.354 -1.944 1.00 90.56 107 ASN A C 1
ATOM 857 O O . ASN A 1 107 ? 12.495 -5.418 -2.559 1.00 90.56 107 ASN A O 1
ATOM 861 N N . TYR A 1 108 ? 12.335 -7.060 -1.038 1.00 92.56 108 TYR A N 1
ATOM 862 C CA . TYR A 1 108 ? 10.995 -6.660 -0.618 1.00 92.56 108 TYR A CA 1
ATOM 863 C C . TYR A 1 108 ? 11.036 -5.299 0.080 1.00 92.56 108 TYR A C 1
ATOM 865 O O . TYR A 1 108 ? 11.784 -5.096 1.040 1.00 92.56 108 TYR A O 1
ATOM 873 N N . GLN A 1 109 ? 10.222 -4.378 -0.412 1.00 93.56 109 GLN A N 1
ATOM 874 C CA . GLN A 1 109 ? 10.032 -3.039 0.124 1.00 93.56 109 GLN A CA 1
ATOM 875 C C . GLN A 1 109 ? 8.557 -2.826 0.451 1.00 93.56 109 GLN A C 1
ATOM 877 O O . GLN A 1 109 ? 7.683 -3.442 -0.157 1.00 93.56 109 GLN A O 1
ATOM 882 N N . GLU A 1 110 ? 8.274 -1.933 1.398 1.00 93.88 110 GLU A N 1
ATOM 883 C CA . GLU A 1 110 ? 6.911 -1.512 1.711 1.00 93.88 110 GLU A CA 1
ATOM 884 C C . GLU A 1 110 ? 6.831 -0.012 2.012 1.00 93.88 110 GLU A C 1
ATOM 886 O O . GLU A 1 110 ? 7.762 0.588 2.551 1.00 93.88 110 GLU A O 1
ATOM 891 N N . ILE A 1 111 ? 5.688 0.586 1.687 1.00 92.06 111 ILE A N 1
ATOM 892 C CA . ILE A 1 111 ? 5.294 1.922 2.132 1.00 92.06 111 ILE A CA 1
ATOM 893 C C . ILE A 1 111 ? 3.937 1.847 2.821 1.00 92.06 111 ILE A C 1
ATOM 895 O O . ILE A 1 111 ? 3.039 1.127 2.382 1.00 92.06 111 ILE A O 1
ATOM 899 N N . HIS A 1 112 ? 3.793 2.623 3.895 1.00 93.00 112 HIS A N 1
ATOM 900 C CA . HIS A 1 112 ? 2.568 2.735 4.680 1.00 93.00 112 HIS A CA 1
ATOM 901 C C . HIS A 1 112 ? 2.030 4.156 4.594 1.00 93.00 112 HIS A C 1
ATOM 903 O O . HIS A 1 112 ? 2.641 5.098 5.100 1.00 93.00 112 HIS A O 1
ATOM 909 N N . LEU A 1 113 ? 0.872 4.297 3.963 1.00 90.62 113 LEU A N 1
ATOM 910 C CA . LEU A 1 113 ? 0.181 5.563 3.781 1.00 90.62 113 LEU A CA 1
ATOM 911 C C . LEU A 1 113 ? -1.001 5.639 4.732 1.00 90.62 113 LEU A C 1
ATOM 913 O O . LEU A 1 113 ? -1.768 4.686 4.852 1.00 90.62 113 LEU A O 1
ATOM 917 N N . ILE A 1 114 ? -1.161 6.786 5.384 1.00 91.19 114 ILE A N 1
ATOM 918 C CA . ILE A 1 114 ? -2.371 7.097 6.140 1.00 91.19 114 ILE A CA 1
ATOM 919 C C . ILE A 1 114 ? -3.316 7.840 5.214 1.00 91.19 114 ILE A C 1
ATOM 921 O O . ILE A 1 114 ? -2.921 8.786 4.529 1.00 91.19 114 ILE A O 1
ATOM 925 N N . ILE A 1 115 ? -4.565 7.396 5.198 1.00 90.56 115 ILE A N 1
ATOM 926 C CA . ILE A 1 115 ? -5.610 7.963 4.360 1.00 90.56 115 ILE A CA 1
ATOM 927 C C . ILE A 1 115 ? -6.766 8.421 5.239 1.00 90.56 115 ILE A C 1
ATOM 929 O O . ILE A 1 115 ? -7.150 7.749 6.194 1.00 90.56 115 ILE A O 1
ATOM 933 N N . VAL A 1 116 ? -7.322 9.583 4.925 1.00 89.06 116 VAL A N 1
ATOM 934 C CA . VAL A 1 116 ? -8.447 10.172 5.662 1.00 89.06 116 VAL A CA 1
ATOM 935 C C . VAL A 1 116 ? -9.551 10.571 4.703 1.00 89.06 116 VAL A C 1
ATOM 937 O O . VAL A 1 116 ? -9.281 11.025 3.588 1.00 89.06 116 VAL A O 1
ATOM 940 N N . LYS A 1 117 ? -10.794 10.421 5.155 1.00 87.25 117 LYS A N 1
ATOM 941 C CA . LYS A 1 117 ? -11.989 10.810 4.415 1.00 87.25 117 LYS A CA 1
ATOM 942 C C . LYS A 1 117 ? -12.548 12.121 4.955 1.00 87.25 117 LYS A C 1
ATOM 944 O O . LYS A 1 117 ? -12.760 12.239 6.159 1.00 87.25 117 LYS A O 1
ATOM 949 N N . ASN A 1 118 ? -12.807 13.090 4.074 1.00 85.25 118 ASN A N 1
ATOM 950 C CA . ASN A 1 118 ? -13.447 14.372 4.417 1.00 85.25 118 ASN A CA 1
ATOM 951 C C . ASN A 1 118 ? -12.796 15.118 5.601 1.00 85.25 118 ASN A C 1
ATOM 953 O O . ASN A 1 118 ? -13.476 15.648 6.476 1.00 85.25 118 ASN A O 1
ATOM 957 N N . TYR A 1 119 ? -11.463 15.155 5.652 1.00 82.94 119 TYR A N 1
ATOM 958 C CA . TYR A 1 119 ? -10.749 15.753 6.779 1.00 82.94 119 TYR A CA 1
ATOM 959 C C . TYR A 1 119 ? -10.929 17.279 6.865 1.00 82.94 119 TYR A C 1
ATOM 961 O O . TYR A 1 119 ? -10.478 18.037 6.000 1.00 82.94 119 TYR A O 1
ATOM 969 N N . ASN A 1 120 ? -11.530 17.735 7.961 1.00 83.56 120 ASN A N 1
ATOM 970 C CA . ASN A 1 120 ? -11.655 19.130 8.344 1.00 83.56 120 ASN A CA 1
ATOM 971 C C . ASN A 1 120 ? -10.461 19.553 9.210 1.00 83.56 120 ASN A C 1
ATOM 973 O O . ASN A 1 120 ? -10.431 19.340 10.422 1.00 83.56 120 ASN A O 1
ATOM 977 N N . ARG A 1 121 ? -9.497 20.243 8.591 1.00 80.88 121 ARG A N 1
ATOM 978 C CA . ARG A 1 121 ? -8.295 20.756 9.272 1.00 80.88 121 ARG A CA 1
ATOM 979 C C . ARG A 1 121 ? -8.583 21.747 10.401 1.00 80.88 121 ARG A C 1
ATOM 981 O O . ARG A 1 121 ? -7.776 21.845 11.315 1.00 80.88 121 ARG A O 1
ATOM 988 N N . GLN A 1 122 ? -9.671 22.516 10.320 1.00 82.25 122 GLN A N 1
ATOM 989 C CA . GLN A 1 122 ? -9.999 23.515 11.344 1.00 82.25 122 GLN A CA 1
ATOM 990 C C . GLN A 1 122 ? -10.548 22.853 12.608 1.00 82.25 122 GLN A C 1
ATOM 992 O O . GLN A 1 122 ? -10.225 23.288 13.708 1.00 82.25 122 GLN A O 1
ATOM 997 N N . ALA A 1 123 ? -11.352 21.802 12.437 1.00 82.31 123 ALA A N 1
ATOM 998 C CA . ALA A 1 123 ? -11.911 21.021 13.536 1.00 82.31 123 ALA A CA 1
ATOM 999 C C . ALA A 1 123 ? -10.981 19.888 14.011 1.00 82.31 123 ALA A C 1
ATOM 1001 O O . ALA A 1 123 ? -11.162 19.386 15.112 1.00 82.31 123 ALA A O 1
ATOM 1002 N N . ASN A 1 124 ? -9.970 19.518 13.212 1.00 78.69 124 ASN A N 1
ATOM 1003 C CA . ASN A 1 124 ? -9.132 18.329 13.411 1.00 78.69 124 ASN A CA 1
ATOM 1004 C C . ASN A 1 124 ? -9.957 17.024 13.431 1.00 78.69 124 ASN A C 1
ATOM 1006 O O . ASN A 1 124 ? -9.696 16.117 14.217 1.00 78.69 124 ASN A O 1
ATOM 1010 N N . GLU A 1 125 ? -10.956 16.939 12.550 1.00 81.00 125 GLU A N 1
ATOM 1011 C CA . GLU A 1 125 ? -11.930 15.841 12.473 1.00 81.00 125 GLU A CA 1
ATOM 1012 C C . GLU A 1 125 ? -11.994 15.275 11.048 1.00 81.00 125 GLU A C 1
ATOM 1014 O O . GLU A 1 125 ? -11.806 16.004 10.076 1.00 81.00 125 GLU A O 1
ATOM 1019 N N . CYS A 1 126 ? -12.271 13.980 10.907 1.00 84.19 126 CYS A N 1
ATOM 1020 C CA . CYS A 1 126 ? -12.522 13.307 9.629 1.00 84.19 126 CYS A CA 1
ATOM 1021 C C . CYS A 1 126 ? -13.704 12.348 9.767 1.00 84.19 126 CYS A C 1
ATOM 1023 O O . CYS A 1 126 ? -13.943 11.819 10.851 1.00 84.19 126 CYS A O 1
ATOM 1025 N N . ASP A 1 127 ? -14.373 12.057 8.653 1.00 85.75 127 ASP A N 1
ATOM 1026 C CA . ASP A 1 127 ? -15.481 11.094 8.624 1.00 85.75 127 ASP A CA 1
ATOM 1027 C C . ASP A 1 127 ? -14.992 9.650 8.788 1.00 85.75 127 ASP A C 1
ATOM 1029 O O . ASP A 1 127 ? -15.714 8.795 9.293 1.00 85.75 127 ASP A O 1
ATOM 1033 N N . ALA A 1 128 ? -13.780 9.364 8.308 1.00 87.44 128 ALA A N 1
ATOM 1034 C CA . ALA A 1 128 ? -13.143 8.062 8.434 1.00 87.44 128 ALA A CA 1
ATOM 1035 C C . ALA A 1 128 ? -11.623 8.187 8.301 1.00 87.44 128 ALA A C 1
ATOM 1037 O O . ALA A 1 128 ? -11.107 9.119 7.674 1.00 87.44 128 ALA A O 1
ATOM 1038 N N . ILE A 1 129 ? -10.917 7.206 8.853 1.00 89.50 129 ILE A N 1
ATOM 1039 C CA . ILE A 1 129 ? -9.467 7.073 8.761 1.00 89.50 129 ILE A CA 1
ATOM 1040 C C . ILE A 1 129 ? -9.114 5.653 8.342 1.00 89.50 129 ILE A C 1
ATOM 1042 O O . ILE A 1 129 ? -9.855 4.710 8.597 1.00 89.50 129 ILE A O 1
ATOM 1046 N N . GLY A 1 130 ? -7.983 5.487 7.685 1.00 91.81 130 GLY A N 1
ATOM 1047 C CA . GLY A 1 130 ? -7.493 4.180 7.314 1.00 91.81 130 GLY A CA 1
ATOM 1048 C C . GLY A 1 130 ? -6.025 4.217 6.958 1.00 91.81 130 GLY A C 1
ATOM 1049 O O . GLY A 1 130 ? -5.342 5.239 7.081 1.00 91.81 130 GLY A O 1
ATOM 1050 N N . PHE A 1 131 ? -5.557 3.082 6.475 1.00 93.50 131 PHE A N 1
ATOM 1051 C CA . PHE A 1 131 ? -4.242 2.964 5.884 1.00 93.50 131 PHE A CA 1
ATOM 1052 C C . PHE A 1 131 ? -4.318 2.302 4.512 1.00 93.50 131 PHE A C 1
ATOM 1054 O O . PHE A 1 131 ? -5.221 1.514 4.227 1.00 93.50 131 PHE A O 1
ATOM 1061 N N . LEU A 1 132 ? -3.320 2.601 3.691 1.00 95.00 132 LEU A N 1
ATOM 1062 C CA . LEU A 1 132 ? -3.002 1.903 2.457 1.00 95.00 132 LEU A CA 1
ATOM 1063 C C . LEU A 1 132 ? -1.534 1.483 2.533 1.00 95.00 1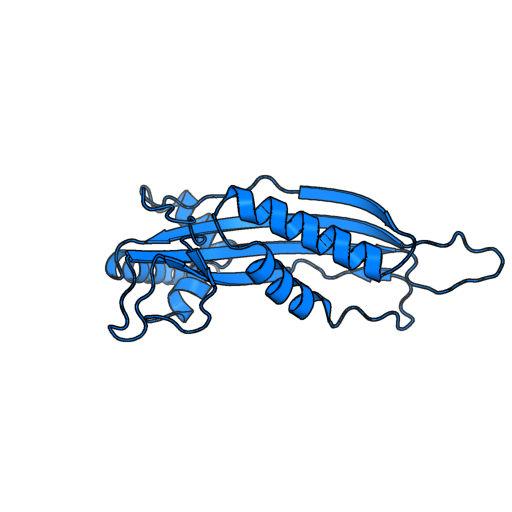32 LEU A C 1
ATOM 1065 O O . LEU A 1 132 ? -0.640 2.323 2.635 1.00 95.00 132 LEU A O 1
ATOM 1069 N N . GLY A 1 133 ? -1.295 0.182 2.507 1.00 95.69 133 GLY A N 1
ATOM 1070 C CA . GLY A 1 133 ? 0.027 -0.396 2.360 1.00 95.69 133 GLY A CA 1
ATOM 1071 C C . GLY A 1 133 ? 0.270 -0.795 0.915 1.00 95.69 133 GLY A C 1
ATOM 1072 O O . GLY A 1 133 ? -0.643 -1.253 0.226 1.00 95.69 133 GLY A O 1
ATOM 1073 N N . LEU A 1 134 ? 1.504 -0.622 0.463 1.00 96.06 134 LEU A N 1
ATOM 1074 C CA . LEU A 1 134 ? 1.973 -1.096 -0.831 1.00 96.06 134 LEU A CA 1
ATOM 1075 C C . LEU A 1 134 ? 3.301 -1.806 -0.610 1.00 96.06 134 LEU A C 1
ATOM 1077 O O . LEU A 1 134 ? 4.235 -1.203 -0.087 1.00 96.06 134 LEU A O 1
ATOM 1081 N N . GLY A 1 135 ? 3.370 -3.072 -1.004 1.00 96.25 135 GLY A N 1
ATOM 1082 C CA . GLY A 1 135 ? 4.572 -3.894 -0.964 1.00 96.25 135 GLY A CA 1
ATOM 1083 C C . GLY A 1 135 ? 5.031 -4.226 -2.374 1.00 96.25 135 GLY A C 1
ATOM 1084 O O . GLY A 1 135 ? 4.192 -4.464 -3.248 1.00 96.25 135 GLY A O 1
ATOM 1085 N N . TRP A 1 136 ? 6.342 -4.226 -2.605 1.00 96.25 136 TRP A N 1
ATOM 1086 C CA . TRP A 1 136 ? 6.887 -4.546 -3.918 1.00 96.25 136 TRP A CA 1
ATOM 1087 C C . TRP A 1 136 ? 8.278 -5.170 -3.890 1.00 96.25 136 TRP A C 1
ATOM 1089 O O . TRP A 1 136 ? 9.057 -4.984 -2.956 1.00 96.25 136 TRP A O 1
ATOM 1099 N N . GLU A 1 137 ? 8.595 -5.847 -4.987 1.00 95.12 137 GLU A N 1
ATOM 1100 C CA . GLU A 1 137 ? 9.944 -6.241 -5.386 1.00 95.12 137 GLU A CA 1
ATOM 1101 C C . GLU A 1 137 ? 10.167 -5.775 -6.826 1.00 95.12 137 GLU A C 1
ATOM 1103 O O . GLU A 1 137 ? 9.299 -5.976 -7.671 1.00 95.12 137 GLU A O 1
ATOM 1108 N N . LEU A 1 138 ? 11.303 -5.131 -7.098 1.00 92.81 138 LEU A N 1
ATOM 1109 C CA . LEU A 1 138 ? 11.715 -4.659 -8.418 1.00 92.81 138 LEU A CA 1
ATOM 1110 C C . LEU A 1 138 ? 13.114 -5.193 -8.731 1.00 92.81 138 LEU A C 1
ATOM 1112 O O . LEU A 1 138 ? 14.080 -4.913 -8.015 1.00 92.81 138 LEU A O 1
ATOM 1116 N N . ASN A 1 139 ? 13.201 -5.924 -9.833 1.00 91.75 139 ASN A N 1
ATOM 1117 C CA . ASN A 1 139 ? 14.408 -6.505 -10.389 1.00 91.75 139 ASN A CA 1
ATOM 1118 C C . ASN A 1 139 ? 14.641 -5.906 -11.777 1.00 91.75 139 ASN A C 1
ATOM 1120 O O . ASN A 1 139 ? 13.744 -5.922 -12.616 1.00 91.75 139 ASN A O 1
ATOM 1124 N N . ILE A 1 140 ? 15.841 -5.393 -12.034 1.00 88.38 140 ILE A N 1
ATOM 1125 C CA . ILE A 1 140 ? 16.235 -4.887 -13.352 1.00 88.38 140 ILE A CA 1
ATOM 1126 C C . ILE A 1 140 ? 17.569 -5.526 -13.713 1.00 88.38 140 ILE A C 1
ATOM 1128 O O . ILE A 1 140 ? 18.573 -5.262 -13.055 1.00 88.38 140 ILE A O 1
ATOM 1132 N N . LYS A 1 141 ? 17.587 -6.357 -14.752 1.00 83.44 141 LYS A N 1
ATOM 1133 C CA . LYS A 1 141 ? 18.811 -6.961 -15.282 1.00 83.44 141 LYS A CA 1
ATOM 1134 C C . LYS A 1 141 ? 19.433 -6.094 -16.368 1.00 83.44 141 LYS A C 1
ATOM 1136 O O . LYS A 1 141 ? 18.734 -5.336 -17.045 1.00 83.44 141 LYS A O 1
ATOM 1141 N N . ASP A 1 142 ? 20.744 -6.240 -16.543 1.00 67.19 142 ASP A N 1
ATOM 1142 C CA . ASP A 1 142 ? 21.529 -5.540 -17.568 1.00 67.19 142 ASP A CA 1
ATOM 1143 C C . ASP A 1 142 ? 21.399 -4.009 -17.487 1.00 67.19 142 ASP A C 1
ATOM 1145 O O . ASP A 1 142 ? 21.214 -3.287 -18.466 1.00 67.19 142 ASP A O 1
ATOM 1149 N N . TYR A 1 143 ? 21.586 -3.485 -16.284 1.00 59.75 143 TYR A N 1
ATOM 1150 C CA . TYR A 1 143 ? 21.511 -2.072 -15.922 1.00 59.75 143 TYR A CA 1
ATOM 1151 C C . TYR A 1 143 ? 22.577 -1.162 -16.594 1.00 59.75 143 TYR A C 1
ATOM 1153 O O . TYR A 1 143 ? 22.686 0.028 -16.292 1.00 59.75 143 TYR A O 1
ATOM 1161 N N . ARG A 1 144 ? 23.376 -1.673 -17.549 1.00 54.47 144 ARG A N 1
ATOM 1162 C CA . ARG A 1 144 ? 24.497 -0.952 -18.185 1.00 54.47 144 ARG A CA 1
ATOM 1163 C C . ARG A 1 144 ? 24.184 -0.356 -19.562 1.00 54.47 144 ARG A C 1
ATOM 1165 O O . ARG A 1 144 ? 23.685 -1.003 -20.477 1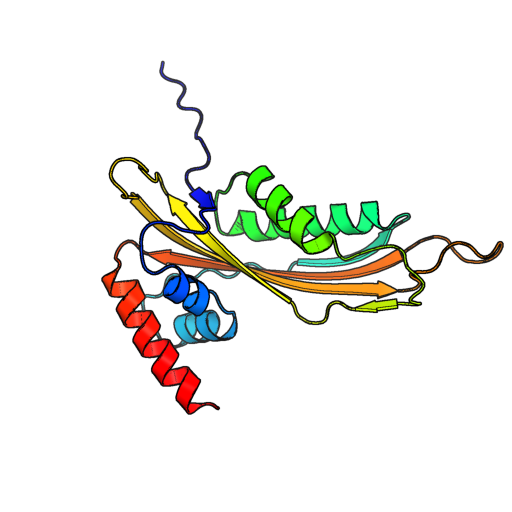.00 54.47 144 ARG A O 1
ATOM 1172 N N . LYS A 1 145 ? 24.675 0.874 -19.766 1.00 50.72 145 LYS A N 1
ATOM 1173 C CA . LYS A 1 145 ? 24.778 1.563 -21.066 1.00 50.72 145 LYS A CA 1
ATOM 1174 C C . LYS A 1 145 ? 25.667 0.814 -22.074 1.00 50.72 145 LYS A C 1
ATOM 1176 O O . LYS A 1 145 ? 26.870 0.688 -21.872 1.00 50.72 145 LYS A O 1
ATOM 1181 N N . LYS A 1 146 ? 25.064 0.477 -23.221 1.00 49.97 146 LYS A N 1
ATOM 1182 C CA . LYS A 1 146 ? 25.626 0.434 -24.591 1.00 49.97 146 LYS A CA 1
ATOM 1183 C C . LYS A 1 146 ? 27.093 -0.014 -24.721 1.00 49.97 146 LYS A C 1
ATOM 1185 O O . LYS A 1 146 ? 27.994 0.819 -24.822 1.00 49.97 146 LYS A O 1
ATOM 1190 N N . SER A 1 147 ? 27.316 -1.314 -24.919 1.00 48.19 147 SER A N 1
ATOM 1191 C CA . SER A 1 147 ? 28.360 -1.739 -25.865 1.00 48.19 147 SER A CA 1
ATOM 1192 C C . SER A 1 147 ? 27.770 -1.684 -27.285 1.00 48.19 147 SER A C 1
ATOM 1194 O O . SER A 1 147 ? 26.553 -1.764 -27.444 1.00 48.19 147 SER A O 1
ATOM 1196 N N . LYS A 1 148 ? 28.602 -1.518 -28.323 1.00 52.06 148 LYS A N 1
ATOM 1197 C CA . LYS A 1 148 ? 28.152 -1.472 -29.732 1.00 52.06 148 LYS A CA 1
ATOM 1198 C C . LYS A 1 148 ? 27.384 -2.728 -30.180 1.00 52.06 148 LYS A C 1
ATOM 1200 O O . LYS A 1 148 ? 26.682 -2.648 -31.181 1.00 52.06 148 LYS A O 1
ATOM 1205 N N . ASP A 1 149 ? 27.489 -3.812 -29.411 1.00 51.72 149 ASP A N 1
ATOM 1206 C CA . ASP A 1 149 ? 26.902 -5.124 -29.689 1.00 51.72 149 ASP A CA 1
ATOM 1207 C C . ASP A 1 149 ? 25.913 -5.587 -28.595 1.00 51.72 149 ASP A C 1
ATOM 1209 O O . ASP A 1 149 ? 25.367 -6.684 -28.682 1.00 51.72 149 ASP A O 1
ATOM 1213 N N . ALA A 1 150 ? 25.681 -4.783 -27.547 1.00 53.81 150 ALA A N 1
ATOM 1214 C CA . ALA A 1 150 ? 24.755 -5.127 -26.470 1.00 53.81 150 ALA A CA 1
ATOM 1215 C C . ALA A 1 150 ? 23.316 -4.804 -26.888 1.00 53.81 150 ALA A C 1
ATOM 1217 O O . ALA A 1 150 ? 23.027 -3.680 -27.309 1.00 53.81 150 ALA A O 1
ATOM 1218 N N . VAL A 1 151 ? 22.414 -5.778 -26.736 1.00 52.44 151 VAL A N 1
ATOM 1219 C CA . VAL A 1 151 ? 20.969 -5.572 -26.879 1.00 52.44 151 VAL A CA 1
ATOM 1220 C C . VAL A 1 151 ? 20.582 -4.451 -25.914 1.00 52.44 151 VAL A C 1
ATOM 1222 O O . VAL A 1 151 ? 20.730 -4.589 -24.704 1.00 52.44 151 VAL A O 1
ATOM 1225 N N . SER A 1 152 ? 20.159 -3.299 -26.430 1.00 62.12 152 SER A N 1
ATOM 1226 C CA . SER A 1 152 ? 19.701 -2.190 -25.591 1.00 62.12 152 SER A CA 1
ATOM 1227 C C . SER A 1 152 ? 18.427 -2.593 -24.852 1.00 62.12 152 SER A C 1
ATOM 1229 O O . SER A 1 152 ? 17.572 -3.264 -25.431 1.00 62.12 152 SER A O 1
ATOM 1231 N N . GLY A 1 153 ? 18.300 -2.235 -23.579 1.00 71.44 153 GLY A N 1
ATOM 1232 C CA . GLY A 1 153 ? 17.067 -2.403 -22.810 1.00 71.44 153 GLY A CA 1
ATOM 1233 C C . GLY A 1 153 ? 17.295 -2.987 -21.421 1.00 71.44 153 GLY A C 1
ATOM 1234 O O . GLY A 1 153 ? 18.336 -3.573 -21.148 1.00 71.44 153 GLY A O 1
ATOM 1235 N N . HIS A 1 154 ? 16.301 -2.786 -20.570 1.00 80.44 154 HIS A N 1
ATOM 1236 C CA . HIS A 1 154 ? 16.256 -3.143 -19.165 1.00 80.44 154 HIS A CA 1
ATOM 1237 C C . HIS A 1 154 ? 15.249 -4.279 -19.001 1.00 80.44 154 HIS A C 1
ATOM 1239 O O . HIS A 1 154 ? 14.039 -4.027 -19.004 1.00 80.44 154 HIS A O 1
ATOM 1245 N N . ASP A 1 155 ? 15.731 -5.517 -18.893 1.00 89.25 155 ASP A N 1
ATOM 1246 C CA . ASP A 1 155 ? 14.856 -6.648 -18.574 1.00 89.25 155 ASP A CA 1
ATOM 1247 C C . ASP A 1 155 ? 14.391 -6.481 -17.134 1.00 89.25 155 ASP A C 1
ATOM 1249 O O . ASP A 1 155 ? 15.188 -6.495 -16.195 1.00 89.25 155 ASP A O 1
ATOM 1253 N N . THR A 1 156 ? 13.100 -6.246 -16.977 1.00 91.62 156 THR A N 1
ATOM 1254 C CA . THR A 1 156 ? 12.502 -5.792 -15.734 1.00 91.62 156 THR A CA 1
ATOM 1255 C C . THR A 1 156 ? 11.448 -6.786 -15.294 1.00 91.62 156 THR A C 1
ATOM 1257 O O . THR A 1 156 ? 10.572 -7.160 -16.068 1.00 91.62 156 THR A O 1
ATOM 1260 N N . ASP A 1 157 ? 11.521 -7.165 -14.028 1.00 95.19 157 ASP A N 1
ATOM 1261 C CA . ASP A 1 157 ? 10.502 -7.932 -13.328 1.00 95.19 157 ASP A CA 1
ATOM 1262 C C . ASP A 1 157 ? 10.109 -7.154 -12.074 1.00 95.19 157 ASP A C 1
ATOM 1264 O O . ASP A 1 157 ? 10.975 -6.734 -11.301 1.00 95.19 157 ASP A O 1
ATOM 1268 N N . PHE A 1 158 ? 8.814 -6.938 -11.871 1.00 95.12 158 PHE A N 1
ATOM 1269 C CA . PHE A 1 158 ? 8.328 -6.455 -10.591 1.00 95.12 158 PHE A CA 1
ATOM 1270 C C . PHE A 1 158 ? 7.017 -7.099 -10.175 1.00 95.12 158 PHE A C 1
ATOM 1272 O O . PHE A 1 158 ? 6.146 -7.423 -10.987 1.00 95.12 158 PHE A O 1
ATOM 1279 N N . ARG A 1 159 ? 6.864 -7.207 -8.857 1.00 97.19 159 ARG A N 1
ATOM 1280 C CA . ARG A 1 159 ? 5.643 -7.647 -8.187 1.00 97.19 159 ARG A CA 1
ATOM 1281 C C . ARG A 1 159 ? 5.181 -6.567 -7.249 1.00 97.19 159 ARG A C 1
ATOM 1283 O O . ARG A 1 159 ? 5.987 -6.014 -6.507 1.00 97.19 159 ARG A O 1
ATOM 1290 N N . ILE A 1 160 ? 3.892 -6.270 -7.291 1.00 97.38 160 ILE A N 1
ATOM 1291 C CA . ILE A 1 160 ? 3.278 -5.233 -6.476 1.00 97.38 160 ILE A CA 1
ATOM 1292 C C . ILE A 1 160 ? 1.995 -5.786 -5.872 1.00 97.38 160 ILE A C 1
ATOM 1294 O O . ILE A 1 160 ? 1.163 -6.362 -6.572 1.00 97.38 160 ILE A O 1
ATOM 1298 N N . GLN A 1 161 ? 1.809 -5.572 -4.575 1.00 97.69 161 GLN A N 1
ATOM 1299 C CA . GLN A 1 161 ? 0.554 -5.865 -3.902 1.00 97.69 161 GLN A CA 1
ATOM 1300 C C . GLN A 1 161 ? 0.217 -4.751 -2.916 1.00 97.69 161 GLN A C 1
ATOM 1302 O O . GLN A 1 161 ? 1.035 -4.366 -2.082 1.00 97.69 161 GLN A O 1
ATOM 1307 N N . SER A 1 162 ? -1.015 -4.267 -2.991 1.00 97.56 162 SER A N 1
ATOM 1308 C CA . SER A 1 162 ? -1.578 -3.307 -2.044 1.00 97.56 162 SER A CA 1
ATOM 1309 C C . SER A 1 162 ? -2.492 -3.992 -1.033 1.00 97.56 162 SER A C 1
ATOM 1311 O O . SER A 1 162 ? -3.126 -5.008 -1.347 1.00 97.56 162 SER A O 1
ATOM 1313 N N . TRP A 1 163 ? -2.615 -3.402 0.150 1.00 98.31 163 TRP A N 1
ATOM 1314 C CA . TRP A 1 163 ? -3.605 -3.761 1.164 1.00 98.31 163 TRP A CA 1
ATOM 1315 C C . TRP A 1 163 ? -4.116 -2.517 1.890 1.00 98.31 163 TRP A C 1
ATOM 1317 O O . TRP A 1 163 ? -3.432 -1.500 1.943 1.00 98.31 163 TRP A O 1
ATOM 1327 N N . SER A 1 164 ? -5.315 -2.576 2.457 1.00 96.62 164 SER A N 1
ATOM 1328 C CA . SER A 1 164 ? -5.918 -1.442 3.160 1.00 96.62 164 SER A CA 1
ATOM 1329 C C . SER A 1 164 ? -6.755 -1.884 4.350 1.00 96.62 164 SER A C 1
ATOM 1331 O O . SER A 1 164 ? -7.233 -3.015 4.397 1.00 96.62 164 SER A O 1
ATOM 1333 N N . GLY A 1 165 ? -6.958 -0.976 5.296 1.00 94.62 165 GLY A N 1
ATOM 1334 C CA . GLY A 1 165 ? -7.873 -1.147 6.422 1.00 94.62 165 GLY A CA 1
ATOM 1335 C C . GLY A 1 165 ? -8.501 0.190 6.784 1.00 94.62 165 GLY A C 1
ATOM 1336 O O . GLY A 1 165 ? -7.828 1.223 6.702 1.00 94.62 165 GLY A O 1
ATOM 1337 N N . PHE A 1 166 ? -9.779 0.173 7.155 1.00 92.50 166 PHE A N 1
ATOM 1338 C CA . PHE A 1 166 ? -10.554 1.376 7.436 1.00 92.50 166 PHE A CA 1
ATOM 1339 C C . PHE A 1 166 ? -11.150 1.312 8.837 1.00 92.50 166 PHE A C 1
ATOM 1341 O O . PHE A 1 166 ? -11.526 0.257 9.331 1.00 92.50 166 PHE A O 1
ATOM 1348 N N . TYR A 1 167 ? -11.243 2.468 9.478 1.00 89.19 167 TYR A N 1
ATOM 1349 C CA . TYR A 1 167 ? -11.719 2.595 10.842 1.00 89.19 167 TYR A CA 1
ATOM 1350 C C . TYR A 1 167 ? -12.693 3.762 10.942 1.00 89.19 167 TYR A C 1
ATOM 1352 O O . TYR A 1 167 ? -12.484 4.839 10.373 1.00 89.19 167 TYR A O 1
ATOM 1360 N N . GLN A 1 168 ? -13.758 3.533 11.703 1.00 83.38 168 GLN A N 1
ATOM 1361 C CA . GLN A 1 168 ? -14.732 4.558 12.081 1.00 83.38 168 GLN A CA 1
ATOM 1362 C C . GLN A 1 168 ? -14.506 5.059 13.514 1.00 83.38 168 GLN A C 1
ATOM 1364 O O . GLN A 1 168 ? -15.049 6.094 13.891 1.00 83.38 168 GLN A O 1
ATOM 1369 N N . SER A 1 169 ? -13.700 4.342 14.306 1.00 82.94 169 SER A N 1
ATOM 1370 C CA . SER A 1 169 ? -13.422 4.645 15.709 1.00 82.94 169 SER A CA 1
ATOM 1371 C C . SER A 1 169 ? -11.934 4.527 16.026 1.00 82.94 169 SER A C 1
ATOM 1373 O O . SER A 1 169 ? -11.248 3.623 15.547 1.00 82.94 169 SER A O 1
ATOM 1375 N N . TRP A 1 170 ? -11.453 5.421 16.891 1.00 84.38 170 TRP A N 1
ATOM 1376 C CA . TRP A 1 170 ? -10.118 5.320 17.480 1.00 84.38 170 TRP A CA 1
ATOM 1377 C C . TRP A 1 170 ? -9.983 4.145 18.449 1.00 84.38 170 TRP A C 1
ATOM 1379 O O . TRP A 1 170 ? -8.906 3.561 18.534 1.00 84.38 170 TRP A O 1
ATOM 1389 N N . ASP A 1 171 ? -11.067 3.754 19.119 1.00 88.81 171 ASP A N 1
ATOM 1390 C CA . ASP A 1 171 ? -11.047 2.646 20.079 1.00 88.81 171 ASP A CA 1
ATOM 1391 C C . ASP A 1 171 ? -10.736 1.309 19.386 1.00 88.81 171 ASP A C 1
ATOM 1393 O O . ASP A 1 171 ? -10.022 0.466 19.938 1.00 88.81 171 ASP A O 1
ATOM 1397 N N . ASP A 1 172 ? -11.212 1.131 18.148 1.00 90.81 172 ASP A N 1
ATOM 1398 C CA . ASP A 1 172 ? -10.923 -0.058 17.341 1.00 90.81 172 ASP A CA 1
ATOM 1399 C C . ASP A 1 172 ? -9.442 -0.109 16.953 1.00 90.81 172 ASP A C 1
ATOM 1401 O O . ASP A 1 172 ? -8.812 -1.162 17.059 1.00 90.81 172 ASP A O 1
ATOM 1405 N N . ILE A 1 173 ? -8.870 1.037 16.565 1.00 91.50 173 ILE A N 1
ATOM 1406 C CA . ILE A 1 173 ? -7.444 1.166 16.238 1.00 91.50 173 ILE A CA 1
ATOM 1407 C C . ILE A 1 173 ? -6.597 0.811 17.462 1.00 91.50 173 ILE A C 1
ATOM 1409 O O . ILE A 1 173 ? -5.714 -0.040 17.365 1.00 91.50 173 ILE A O 1
ATOM 1413 N N . GLU A 1 174 ? -6.880 1.420 18.617 1.00 92.25 174 GLU A N 1
ATOM 1414 C CA . GLU A 1 174 ? -6.120 1.206 19.854 1.00 92.25 174 GLU A CA 1
ATOM 1415 C C . GLU A 1 174 ? -6.213 -0.258 20.319 1.00 92.25 174 GLU A C 1
ATOM 1417 O O . GLU A 1 174 ? -5.199 -0.871 20.676 1.00 92.25 174 GLU A O 1
ATOM 1422 N N . THR A 1 175 ? -7.408 -0.854 20.247 1.00 93.81 175 THR A N 1
ATOM 1423 C CA . THR A 1 175 ? -7.646 -2.258 20.616 1.00 93.81 175 THR A CA 1
ATOM 1424 C C . THR A 1 175 ? -6.883 -3.217 19.705 1.00 93.81 175 THR A C 1
ATOM 1426 O O . THR A 1 175 ? -6.169 -4.105 20.184 1.00 93.81 175 THR A O 1
ATOM 1429 N N . GLN A 1 176 ? -6.998 -3.037 18.388 1.00 94.69 176 GLN A N 1
ATOM 1430 C CA . GLN A 1 176 ? -6.324 -3.887 17.407 1.00 94.69 176 GLN A CA 1
ATOM 1431 C C . GLN A 1 176 ? -4.804 -3.713 17.457 1.00 94.69 176 GLN A C 1
ATOM 1433 O O . GLN A 1 176 ? -4.070 -4.701 17.385 1.00 94.69 176 GLN A O 1
ATOM 1438 N N . TYR A 1 177 ? -4.320 -2.485 17.663 1.00 94.94 177 TYR A N 1
ATOM 1439 C CA . TYR A 1 177 ? -2.902 -2.188 17.848 1.00 94.94 177 TYR A CA 1
ATOM 1440 C C . TYR A 1 177 ? -2.334 -2.900 19.075 1.00 94.94 177 TYR A C 1
ATOM 1442 O O . TYR A 1 177 ? -1.332 -3.610 18.962 1.00 94.94 177 TYR A O 1
ATOM 1450 N N . ALA A 1 178 ? -2.985 -2.774 20.235 1.00 94.81 178 ALA A N 1
ATOM 1451 C CA . ALA A 1 178 ? -2.541 -3.440 21.455 1.00 94.81 178 ALA A CA 1
ATOM 1452 C C . ALA A 1 178 ? -2.489 -4.969 21.284 1.00 94.81 178 ALA A C 1
ATOM 1454 O O . ALA A 1 178 ? -1.494 -5.600 21.660 1.00 94.81 178 ALA A O 1
ATOM 1455 N N . ALA A 1 179 ? -3.518 -5.553 20.662 1.00 94.75 179 ALA A N 1
ATOM 1456 C CA . ALA A 1 179 ? -3.593 -6.987 20.406 1.00 94.75 179 ALA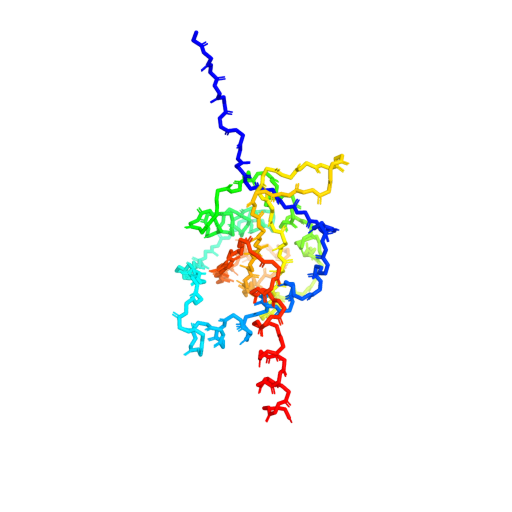 A CA 1
ATOM 1457 C C . ALA A 1 179 ? -2.485 -7.468 19.451 1.00 94.75 179 ALA A C 1
ATOM 1459 O O . ALA A 1 179 ? -1.790 -8.444 19.749 1.00 94.75 179 ALA A O 1
ATOM 1460 N N . ALA A 1 180 ? -2.262 -6.751 18.346 1.00 95.19 180 ALA A N 1
ATOM 1461 C CA . ALA A 1 180 ? -1.231 -7.092 17.372 1.00 95.19 180 ALA A CA 1
ATOM 1462 C C . ALA A 1 180 ? 0.182 -6.961 17.959 1.00 95.19 180 ALA A C 1
ATOM 1464 O O . ALA A 1 180 ? 1.005 -7.865 17.805 1.00 95.19 180 ALA A O 1
ATOM 1465 N N . VAL A 1 181 ? 0.458 -5.885 18.705 1.00 94.81 181 VAL A N 1
ATOM 1466 C CA . VAL A 1 181 ? 1.743 -5.694 19.394 1.00 94.81 181 VAL A CA 1
ATOM 1467 C C . VAL A 1 181 ? 2.014 -6.830 20.375 1.00 94.81 181 VAL A C 1
ATOM 1469 O O . VAL A 1 181 ? 3.129 -7.355 20.411 1.00 94.81 181 VAL A O 1
ATOM 1472 N N . GLN A 1 182 ? 1.019 -7.226 21.172 1.00 93.94 182 GLN A N 1
ATOM 1473 C CA . GLN A 1 182 ? 1.165 -8.334 22.112 1.00 93.94 182 GLN A CA 1
ATOM 1474 C C . GLN A 1 182 ? 1.447 -9.654 21.384 1.00 93.94 182 GLN A C 1
ATOM 1476 O O . GLN A 1 182 ? 2.332 -10.405 21.794 1.00 93.94 182 GLN A O 1
ATOM 1481 N N . ALA A 1 183 ? 0.728 -9.934 20.297 1.00 93.12 183 ALA A N 1
ATOM 1482 C CA . ALA A 1 183 ? 0.880 -11.173 19.547 1.00 93.12 183 ALA A CA 1
ATOM 1483 C C . ALA A 1 183 ? 2.235 -11.272 18.830 1.00 93.12 183 ALA A C 1
ATOM 1485 O O . ALA A 1 183 ? 2.897 -12.306 18.914 1.00 93.12 183 ALA A O 1
ATOM 1486 N N . LEU A 1 184 ? 2.666 -10.200 18.161 1.00 91.81 184 LEU A N 1
ATOM 1487 C CA . LEU A 1 184 ? 3.870 -10.195 17.325 1.00 91.81 184 LEU A CA 1
ATOM 1488 C C . LEU A 1 184 ? 5.164 -10.020 18.129 1.00 91.81 184 LEU A C 1
ATOM 1490 O O . LEU A 1 184 ? 6.219 -10.478 17.696 1.00 91.81 184 LEU A O 1
ATOM 1494 N N . ARG A 1 185 ? 5.110 -9.423 19.329 1.00 85.62 185 ARG A N 1
ATOM 1495 C CA . ARG A 1 185 ? 6.257 -9.423 20.257 1.00 85.62 185 ARG A CA 1
ATOM 1496 C C . ARG A 1 185 ? 6.602 -10.820 20.763 1.00 85.62 185 ARG A C 1
ATOM 1498 O O . ARG A 1 185 ? 7.774 -11.103 20.950 1.00 85.62 185 ARG A O 1
ATOM 1505 N N . ASN A 1 186 ? 5.606 -11.684 20.951 1.00 71.75 186 ASN A N 1
ATOM 1506 C CA . ASN A 1 186 ? 5.802 -13.043 21.469 1.00 71.75 186 ASN A CA 1
ATOM 1507 C C . ASN A 1 186 ? 6.297 -14.044 20.405 1.00 71.75 186 ASN A C 1
ATOM 1509 O O . ASN A 1 186 ? 6.484 -15.217 20.717 1.00 71.75 186 ASN A O 1
ATOM 1513 N N . GLN A 1 187 ? 6.463 -13.603 19.154 1.00 64.62 187 GLN A N 1
ATOM 1514 C CA . GLN A 1 187 ? 6.951 -14.418 18.034 1.00 64.62 187 GLN A CA 1
ATOM 1515 C C . GLN A 1 187 ? 8.419 -14.134 17.672 1.00 64.62 187 GLN A C 1
ATOM 1517 O O . GLN A 1 187 ? 8.959 -14.804 16.793 1.00 64.62 187 GLN A O 1
ATOM 1522 N N . LYS A 1 188 ? 9.048 -13.150 18.329 1.00 51.78 188 LYS A N 1
ATOM 1523 C CA . LYS A 1 188 ? 10.473 -12.815 18.202 1.00 51.78 188 LYS A CA 1
ATOM 1524 C C . LYS A 1 188 ? 11.244 -13.336 19.407 1.00 51.78 188 LYS A C 1
ATOM 1526 O O . LYS A 1 188 ? 12.405 -13.747 19.198 1.00 51.78 188 LYS A O 1
#

Organism: NCBI:txid2100166

Sequence (188 aa):
MYVSTSDANWKIYDTAPKDTDQLKYLCRRECFDWLRKNVPDFDGALSLENHTEDRYDTLEAVKNAFIQAAVVTSATLVDLDPKDMESVLTTILLPLTDQNDSDYHSNYQEIHLIIVKNYNRQANECDAIGFLGLGWELNIKDYRKKSKDAVSGHDTDFRIQSWSGFYQSWDDIETQYAAAVQALRNQK

Radius of gyration: 19.23 Å; chains: 1; bounding box: 57×38×52 Å